Protein AF-A0A1C5AXV9-F1 (afdb_monomer)

Secondary structure (DSSP, 8-state):
-------------HHHHHHHHHHHHHHHS-GGGEEEEESSTT-S-EEEEE-HHHHHHHHHHHHHHHHHHHHHHHHHHHHHT--HHHHHHHTT---BTTB-HHHHHHHHHH-SPPTT-S---EEEE--TTT---PEEEE--TTSSSHHHHEE-PPTT-HHHHHHHHHHHHHHHHHHHHHHHHHHHGGG--SHHHHHHHHHHHHHHHHT---TT--HHHHHHHHHHHT-HHHHHHTT-S-HHHHHHHHHTT-SS--S-HHHHHHHHHHHHHS---

Foldseek 3Di:
DDDPPPPPPDDDDVVVVVVVLQVQLLVQADPVQWDWAAPDPPDPDTDTDGNPVSSVVSSVVSVVVVLLVLLVVLLVCVLQQDALVNQLVVVVPDDDPVDDSSQVSQDSSQDDDDPVDPFGWDWHANDHPQGQRWIKTARTPPDLAQVVRIDTGDPPRRSSVVSRVVSVVVVVLVVLLVVLLVVLQVVLPDPLLNVLLVVLLVCVVPPHDPPPDDLLSQLLSCLLVVPVVSCVVSPHPDNVRSLVVNQVPDPDHDPDSVVSSQSSSSNRGSDGD

Radius of gyration: 27.92 Å; Cα contacts (8 Å, |Δi|>4): 320; chains: 1; bounding box: 65×65×78 Å

Mean predicted aligned error: 7.72 Å

pLDDT: mean 91.4, std 10.62, range [39.25, 98.25]

Solvent-accessible surface area (backbone atoms only — not comparable to full-atom values): 15383 Å² total; per-residue (Å²): 138,83,83,82,77,76,76,75,72,88,69,83,60,64,69,60,50,51,56,50,50,55,52,51,27,57,69,63,39,58,76,90,47,48,40,70,50,49,81,43,97,87,46,91,56,56,43,84,37,58,37,72,68,51,36,51,53,22,40,55,52,52,49,53,51,52,50,54,51,51,37,50,48,50,36,48,42,43,17,52,59,50,51,48,56,60,48,10,61,77,65,65,52,68,85,48,97,88,49,58,42,31,48,51,37,39,46,64,60,41,44,77,64,50,98,87,43,92,67,55,55,39,73,33,47,27,31,64,98,41,34,60,68,30,63,30,45,34,57,41,80,80,54,95,49,65,72,80,23,45,44,55,72,48,91,86,29,50,39,61,50,51,50,44,52,53,51,49,53,53,50,53,50,51,53,49,21,49,50,38,18,64,66,25,43,76,71,45,76,51,70,68,47,48,54,37,27,53,50,40,44,49,27,74,75,66,72,68,73,64,81,92,57,53,71,56,56,49,43,50,35,25,58,54,70,66,35,61,68,59,34,46,76,75,72,36,98,42,72,70,57,46,50,52,57,40,47,74,69,43,95,76,55,66,94,49,64,66,61,50,48,44,38,36,24,13,33,40,69,23,46,84,129

Structure (mmCIF, N/CA/C/O backbone):
data_AF-A0A1C5AXV9-F1
#
_entry.id   AF-A0A1C5AXV9-F1
#
loop_
_atom_site.group_PDB
_atom_site.id
_atom_site.type_symbol
_atom_site.label_atom_id
_atom_site.label_alt_id
_atom_site.label_comp_id
_atom_site.label_asym_id
_atom_site.label_entity_id
_atom_site.label_seq_id
_atom_site.pdbx_PDB_ins_code
_atom_site.Cartn_x
_atom_site.Cartn_y
_atom_site.Cartn_z
_atom_site.occupancy
_atom_site.B_iso_or_equiv
_atom_site.auth_seq_id
_atom_site.auth_comp_id
_atom_site.auth_asym_id
_atom_site.auth_atom_id
_atom_site.pdbx_PDB_model_num
ATOM 1 N N . MET A 1 1 ? -34.757 -1.166 -10.048 1.00 39.25 1 MET A N 1
ATOM 2 C CA . MET A 1 1 ? -33.913 -1.956 -10.967 1.00 39.25 1 MET A CA 1
ATOM 3 C C . MET A 1 1 ? -32.531 -1.328 -10.946 1.00 39.25 1 MET A C 1
ATOM 5 O O . MET A 1 1 ? -32.336 -0.317 -11.602 1.00 39.25 1 MET A O 1
ATOM 9 N N . SER A 1 2 ? -31.631 -1.850 -10.113 1.00 40.44 2 SER A N 1
ATOM 10 C CA . SER A 1 2 ? -30.251 -1.362 -10.013 1.00 40.44 2 SER A CA 1
ATOM 11 C C . SER A 1 2 ? -29.362 -2.279 -10.839 1.00 40.44 2 SER A C 1
ATOM 13 O O . SER A 1 2 ? -29.259 -3.469 -10.551 1.00 40.44 2 SER A O 1
ATOM 15 N N . THR A 1 3 ? -28.772 -1.745 -11.901 1.00 44.34 3 THR A N 1
ATOM 16 C CA . THR A 1 3 ? -27.768 -2.435 -12.708 1.00 44.34 3 THR A CA 1
ATOM 17 C C . THR A 1 3 ? -26.416 -2.300 -12.016 1.00 44.34 3 THR A C 1
ATOM 19 O O . THR A 1 3 ? -25.770 -1.259 -12.115 1.00 44.34 3 THR A O 1
ATOM 22 N N . ASN A 1 4 ? -25.996 -3.350 -11.309 1.00 39.59 4 ASN A N 1
ATOM 23 C CA . ASN A 1 4 ? -24.616 -3.501 -10.854 1.00 39.59 4 ASN A CA 1
ATOM 24 C C . ASN A 1 4 ? -23.743 -3.842 -12.068 1.00 39.59 4 ASN A C 1
ATOM 26 O O . ASN A 1 4 ? -23.518 -5.011 -12.375 1.00 39.59 4 ASN A O 1
ATOM 30 N N . SER A 1 5 ? -23.269 -2.818 -12.775 1.00 44.91 5 SER A N 1
ATOM 31 C CA . SER A 1 5 ? -22.145 -2.971 -13.696 1.00 44.91 5 SER A CA 1
ATOM 32 C C . SER A 1 5 ? -20.885 -3.142 -12.856 1.00 44.91 5 SER A C 1
ATOM 34 O O . SER A 1 5 ? -20.269 -2.168 -12.437 1.00 44.91 5 SER A O 1
ATOM 36 N N . SER A 1 6 ? -20.538 -4.394 -12.562 1.00 43.41 6 SER A N 1
ATOM 37 C CA . SER A 1 6 ? -19.197 -4.751 -12.112 1.00 43.41 6 SER A CA 1
ATOM 38 C C . SER A 1 6 ? -18.258 -4.506 -13.291 1.00 43.41 6 SER A C 1
ATOM 40 O O . SER A 1 6 ? -18.158 -5.319 -14.208 1.00 43.41 6 SER A O 1
ATOM 42 N N . THR A 1 7 ? -17.649 -3.323 -13.324 1.00 47.12 7 THR A N 1
ATOM 43 C CA . THR A 1 7 ? -16.522 -3.014 -14.200 1.00 47.12 7 THR A CA 1
ATOM 44 C C . THR A 1 7 ? -15.384 -3.922 -13.760 1.00 47.12 7 THR A C 1
ATOM 46 O O . THR A 1 7 ? -14.717 -3.654 -12.767 1.00 47.12 7 THR A O 1
ATOM 49 N N . THR A 1 8 ? -15.220 -5.057 -14.436 1.00 50.91 8 THR A N 1
ATOM 50 C CA . THR A 1 8 ? -14.029 -5.888 -14.280 1.00 50.91 8 THR A CA 1
ATOM 51 C C . THR A 1 8 ? -12.858 -5.026 -14.724 1.00 50.91 8 THR A C 1
ATOM 53 O O . THR A 1 8 ? -12.777 -4.661 -15.899 1.00 50.91 8 THR A O 1
ATOM 56 N N . GLU A 1 9 ? -12.017 -4.608 -13.781 1.00 57.69 9 GLU A N 1
ATOM 57 C CA . GLU A 1 9 ? -10.809 -3.867 -14.115 1.00 57.69 9 GLU A CA 1
ATOM 58 C C . GLU A 1 9 ? -9.995 -4.684 -15.128 1.00 57.69 9 GLU A C 1
ATOM 60 O O . GLU A 1 9 ? -9.900 -5.909 -14.995 1.00 57.69 9 GLU A O 1
ATOM 65 N N . PRO A 1 10 ? -9.467 -4.050 -16.187 1.00 60.78 10 PRO A N 1
ATOM 66 C CA . PRO A 1 10 ? -8.708 -4.750 -17.207 1.00 60.78 10 PRO A CA 1
ATOM 67 C C . PRO A 1 10 ? -7.429 -5.319 -16.587 1.00 60.78 10 PRO A C 1
ATOM 69 O O . PRO A 1 10 ? -6.438 -4.620 -16.398 1.00 60.78 10 PRO A O 1
ATOM 72 N N . THR A 1 11 ? -7.456 -6.610 -16.271 1.00 81.69 11 THR A N 1
ATOM 73 C CA . THR A 1 11 ? -6.289 -7.360 -15.809 1.00 81.69 11 THR A CA 1
ATOM 74 C C . THR A 1 11 ? -5.287 -7.516 -16.947 1.00 81.69 11 THR A C 1
ATOM 76 O O . THR A 1 11 ? -5.675 -7.759 -18.093 1.00 81.69 11 THR A O 1
ATOM 79 N N . VAL A 1 12 ? -3.993 -7.424 -16.637 1.00 85.56 12 VAL A N 1
ATOM 80 C CA . VAL A 1 12 ? -2.913 -7.655 -17.605 1.00 85.56 12 VAL A CA 1
ATOM 81 C C . VAL A 1 12 ? -3.041 -9.058 -18.211 1.00 85.56 12 VAL A C 1
ATOM 83 O O . VAL A 1 12 ? -3.101 -10.057 -17.494 1.00 85.56 12 VAL A O 1
ATOM 86 N N . ASP A 1 13 ? -3.055 -9.150 -19.543 1.00 92.31 13 ASP A N 1
ATOM 87 C CA . ASP A 1 13 ? -3.082 -10.436 -20.246 1.00 92.31 13 ASP A CA 1
ATOM 88 C C . ASP A 1 13 ? -1.715 -11.133 -20.144 1.00 92.31 13 ASP A C 1
ATOM 90 O O . ASP A 1 13 ? -0.790 -10.899 -20.931 1.00 92.31 13 ASP A O 1
ATOM 94 N N . MET A 1 14 ? -1.591 -12.032 -19.168 1.00 91.50 14 MET A N 1
ATOM 95 C CA . MET A 1 14 ? -0.361 -12.783 -18.921 1.00 91.50 14 MET A CA 1
ATOM 96 C C . MET A 1 14 ? 0.031 -13.723 -20.071 1.00 91.50 14 MET A C 1
ATOM 98 O O . MET A 1 14 ? 1.214 -14.050 -20.210 1.00 91.50 14 MET A O 1
ATOM 102 N N . ILE A 1 15 ? -0.908 -14.135 -20.937 1.00 93.50 15 ILE A N 1
ATOM 103 C CA . ILE A 1 15 ? -0.584 -14.915 -22.141 1.00 93.50 15 ILE A CA 1
ATOM 104 C C . ILE A 1 15 ? 0.152 -14.018 -23.136 1.00 93.50 15 ILE A C 1
ATOM 106 O O . ILE A 1 15 ? 1.213 -14.404 -23.641 1.00 93.50 15 ILE A O 1
ATOM 110 N N . ALA A 1 16 ? -0.361 -12.809 -23.371 1.00 94.06 16 ALA A N 1
ATOM 111 C CA . ALA A 1 16 ? 0.292 -11.824 -24.227 1.00 94.06 16 ALA A CA 1
ATOM 112 C C . ALA A 1 16 ? 1.676 -11.422 -23.684 1.00 94.06 16 ALA A C 1
ATOM 114 O O . ALA A 1 16 ? 2.646 -11.376 -24.448 1.00 94.06 16 ALA A O 1
ATOM 115 N N . VAL A 1 17 ? 1.807 -11.216 -22.366 1.00 93.69 17 VAL A N 1
ATOM 116 C CA . VAL A 1 17 ? 3.100 -10.915 -21.720 1.00 93.69 17 VAL A CA 1
ATOM 117 C C . VAL A 1 17 ? 4.093 -12.057 -21.926 1.00 93.69 17 VAL A C 1
ATOM 119 O O . VAL A 1 17 ? 5.218 -11.821 -22.367 1.00 93.69 17 VAL A O 1
ATOM 122 N N . ARG A 1 18 ? 3.684 -13.310 -21.692 1.00 94.81 18 ARG A N 1
ATOM 123 C CA . ARG A 1 18 ? 4.552 -14.478 -21.902 1.00 94.81 18 ARG A CA 1
ATOM 124 C C . ARG A 1 18 ? 5.055 -14.566 -23.344 1.00 94.81 18 ARG A C 1
ATOM 126 O O . ARG A 1 18 ? 6.237 -14.828 -23.566 1.00 94.81 18 ARG A O 1
ATOM 133 N N . GLN A 1 19 ? 4.178 -14.335 -24.321 1.00 95.31 19 GLN A N 1
ATOM 134 C CA . GLN A 1 19 ? 4.547 -14.329 -25.740 1.00 95.31 19 GLN A CA 1
ATOM 135 C C . GLN A 1 19 ? 5.502 -13.179 -26.087 1.00 95.31 19 GLN A C 1
ATOM 137 O O . GLN A 1 19 ? 6.397 -13.343 -26.918 1.00 95.31 19 GLN A O 1
ATOM 142 N N . LEU A 1 20 ? 5.333 -12.008 -25.470 1.00 96.62 20 LEU A N 1
ATOM 143 C CA . LEU A 1 20 ? 6.244 -10.881 -25.650 1.00 96.62 20 LEU A CA 1
ATOM 144 C C . LEU A 1 20 ? 7.634 -11.185 -25.078 1.00 96.62 20 LEU A C 1
ATOM 146 O O . LEU A 1 20 ? 8.627 -10.942 -25.763 1.00 96.62 20 LEU A O 1
ATOM 150 N N . VAL A 1 21 ? 7.705 -11.763 -23.877 1.00 96.50 21 VAL A N 1
ATOM 151 C CA . VAL A 1 21 ? 8.971 -12.142 -23.233 1.00 96.50 21 VAL A CA 1
ATOM 152 C C . VAL A 1 21 ? 9.715 -13.191 -24.058 1.00 96.50 21 VAL A C 1
ATOM 154 O O . VAL A 1 21 ? 10.895 -13.000 -24.336 1.00 96.50 21 VAL A O 1
ATOM 157 N N . ASP A 1 22 ? 9.045 -14.252 -24.523 1.00 95.69 22 ASP A N 1
ATOM 158 C CA . ASP A 1 22 ? 9.677 -15.275 -25.376 1.00 95.69 22 ASP A CA 1
ATOM 159 C C . ASP A 1 22 ? 10.284 -14.662 -26.651 1.00 95.69 22 ASP A C 1
ATOM 161 O O . ASP A 1 22 ? 11.431 -14.948 -27.007 1.00 95.69 22 ASP A O 1
ATOM 165 N N . ARG A 1 23 ? 9.552 -13.748 -27.303 1.00 96.19 23 ARG A N 1
ATOM 166 C CA . ARG A 1 23 ? 10.057 -13.019 -28.475 1.00 96.19 23 ARG A CA 1
ATOM 167 C C . ARG A 1 23 ? 11.243 -12.122 -28.135 1.00 96.19 23 ARG A C 1
ATOM 169 O O . ARG A 1 23 ? 12.212 -12.117 -28.889 1.00 96.19 23 ARG A O 1
ATOM 176 N N . ALA A 1 24 ? 11.187 -11.388 -27.024 1.00 96.94 24 ALA A N 1
ATOM 177 C CA . ALA A 1 24 ? 12.272 -10.512 -26.590 1.00 96.94 24 ALA A CA 1
ATOM 178 C C . ALA A 1 24 ? 13.552 -11.304 -26.282 1.00 96.94 24 ALA A C 1
ATOM 180 O O . ALA A 1 24 ? 14.631 -10.919 -26.726 1.00 96.94 24 ALA A O 1
ATOM 181 N N . VAL A 1 25 ? 13.428 -12.447 -25.598 1.00 97.06 25 VAL A N 1
ATOM 182 C CA . VAL A 1 25 ? 14.558 -13.338 -25.304 1.00 97.06 25 VAL A CA 1
ATOM 183 C C . VAL A 1 25 ? 15.175 -13.864 -26.594 1.00 97.06 25 VAL A C 1
ATOM 185 O O . VAL A 1 25 ? 16.379 -13.729 -26.785 1.00 97.06 25 VAL A O 1
ATOM 188 N N . LYS A 1 26 ? 14.369 -14.402 -27.515 1.00 96.00 26 LYS A N 1
ATOM 189 C CA . LYS A 1 26 ? 14.870 -14.904 -28.805 1.00 96.00 26 LYS A CA 1
ATOM 190 C C . LYS A 1 26 ? 15.530 -13.808 -29.642 1.00 96.00 26 LYS A C 1
ATOM 192 O O . LYS A 1 26 ? 16.553 -14.066 -30.264 1.00 96.00 26 LYS A O 1
ATOM 197 N N . ALA A 1 27 ? 14.975 -12.595 -29.641 1.00 96.25 27 ALA A N 1
ATOM 198 C CA . ALA A 1 27 ? 15.527 -11.459 -30.377 1.00 96.25 27 ALA A CA 1
ATOM 199 C C . ALA A 1 27 ? 16.862 -10.952 -29.802 1.00 96.25 27 ALA A C 1
ATOM 201 O O . ALA A 1 27 ? 17.681 -10.422 -30.547 1.00 96.25 27 ALA A O 1
ATOM 202 N N . ALA A 1 28 ? 17.091 -11.116 -28.496 1.00 96.31 28 ALA A N 1
ATOM 203 C CA . ALA A 1 28 ? 18.327 -10.704 -27.832 1.00 96.31 28 ALA A CA 1
ATOM 204 C C . ALA A 1 28 ? 19.490 -11.702 -28.011 1.00 96.31 28 ALA A C 1
ATOM 206 O O . ALA A 1 28 ? 20.627 -11.379 -27.666 1.00 96.31 28 ALA A O 1
ATOM 207 N N . VAL A 1 29 ? 19.235 -12.905 -28.538 1.00 96.69 29 VAL A N 1
ATOM 208 C CA . VAL A 1 29 ? 20.257 -13.945 -28.723 1.00 96.69 29 VAL A CA 1
ATOM 209 C C . VAL A 1 29 ? 20.923 -13.800 -30.099 1.00 96.69 29 VAL A C 1
ATOM 211 O O . VAL A 1 29 ? 20.231 -13.790 -31.119 1.00 96.69 29 VAL A O 1
ATOM 214 N N . PRO A 1 30 ? 22.266 -13.729 -30.180 1.00 95.50 30 PRO A N 1
ATOM 215 C CA . PRO A 1 30 ? 22.976 -13.697 -31.455 1.00 95.50 30 PRO A CA 1
ATOM 216 C C . PRO A 1 30 ? 22.682 -14.926 -32.325 1.00 95.50 30 PRO A C 1
ATOM 218 O O . PRO A 1 30 ? 22.656 -16.051 -31.832 1.00 95.50 30 PRO A O 1
ATOM 221 N N . ALA A 1 31 ? 22.572 -14.739 -33.645 1.00 94.94 31 ALA A N 1
ATOM 222 C CA . ALA A 1 31 ? 22.202 -15.812 -34.578 1.00 94.94 31 ALA A CA 1
ATOM 223 C C . ALA A 1 31 ? 23.100 -17.066 -34.495 1.00 94.94 31 ALA A C 1
ATOM 225 O O . ALA A 1 31 ? 22.608 -18.181 -34.632 1.00 94.94 31 ALA A O 1
ATOM 226 N N . HIS A 1 32 ? 24.401 -16.908 -34.216 1.00 96.00 32 HIS A N 1
ATOM 227 C CA . HIS A 1 32 ? 25.343 -18.031 -34.077 1.00 96.00 32 HIS A CA 1
ATOM 228 C C . HIS A 1 32 ? 25.161 -18.849 -32.782 1.00 96.00 32 HIS A C 1
ATOM 230 O O . HIS A 1 32 ? 25.756 -19.913 -32.640 1.00 96.00 32 HIS A O 1
ATOM 236 N N . GLN A 1 33 ? 24.351 -18.357 -31.840 1.00 96.75 33 GLN A N 1
ATOM 237 C CA . GLN A 1 33 ? 23.971 -19.035 -30.596 1.00 96.75 33 GLN A CA 1
ATOM 238 C C . GLN A 1 33 ? 22.525 -19.547 -30.645 1.00 96.75 33 GLN A C 1
ATOM 240 O O . GLN A 1 33 ? 21.976 -19.971 -29.627 1.00 96.75 33 GLN A O 1
ATOM 245 N N . MET A 1 34 ? 21.904 -19.521 -31.824 1.00 96.88 34 MET A N 1
ATOM 246 C CA . MET A 1 34 ? 20.618 -20.155 -32.075 1.00 96.88 34 MET A CA 1
ATOM 247 C C . MET A 1 34 ? 20.844 -21.580 -32.582 1.00 96.88 34 MET A C 1
ATOM 249 O O . MET A 1 34 ? 21.743 -21.859 -33.372 1.00 96.88 34 MET A O 1
ATOM 253 N N . THR A 1 35 ? 20.005 -22.495 -32.126 1.00 94.81 35 THR A N 1
ATOM 254 C CA . THR A 1 35 ? 19.921 -23.882 -32.591 1.00 94.81 35 THR A CA 1
ATOM 255 C C . THR A 1 35 ? 18.541 -24.130 -33.178 1.00 94.81 35 THR A C 1
ATOM 257 O O . THR A 1 35 ? 17.642 -23.306 -33.037 1.00 94.81 35 THR A O 1
ATOM 260 N N . THR A 1 36 ? 18.356 -25.253 -33.865 1.00 93.06 36 THR A N 1
ATOM 261 C CA . THR A 1 36 ? 17.029 -25.664 -34.334 1.00 93.06 36 THR A CA 1
ATOM 262 C C . THR A 1 36 ? 16.547 -26.823 -33.479 1.00 93.06 36 THR A C 1
ATOM 264 O O . THR A 1 36 ? 17.070 -27.933 -33.596 1.00 93.06 36 THR A O 1
ATOM 267 N N . ARG A 1 37 ? 15.537 -26.591 -32.633 1.00 90.12 37 ARG A N 1
ATOM 268 C CA . ARG A 1 37 ? 14.838 -27.689 -31.964 1.00 90.12 37 ARG A CA 1
ATOM 269 C C . ARG A 1 37 ? 13.822 -28.270 -32.932 1.00 90.12 37 ARG A C 1
ATOM 271 O O . ARG A 1 37 ? 12.829 -27.629 -33.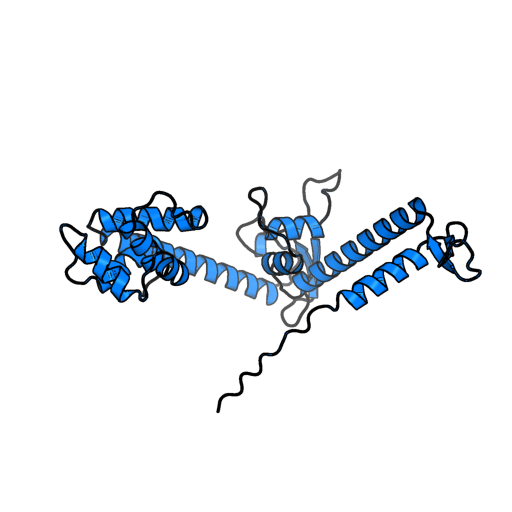276 1.00 90.12 37 ARG A O 1
ATOM 278 N N . LYS A 1 38 ? 14.066 -29.499 -33.376 1.00 91.69 38 LYS A N 1
ATOM 279 C CA . LYS A 1 38 ? 13.114 -30.225 -34.216 1.00 91.69 38 LYS A CA 1
ATOM 280 C C . LYS A 1 38 ? 11.829 -30.537 -33.447 1.00 91.69 38 LYS A C 1
ATOM 282 O O . LYS A 1 38 ? 11.859 -30.775 -32.241 1.00 91.69 38 LYS A O 1
ATOM 287 N N . ILE A 1 39 ? 10.704 -30.575 -34.161 1.00 88.81 39 ILE A N 1
ATOM 288 C CA . ILE A 1 39 ? 9.396 -30.937 -33.582 1.00 88.81 39 ILE A CA 1
ATOM 289 C C . ILE A 1 39 ? 9.405 -32.397 -33.102 1.00 88.81 39 ILE A C 1
ATOM 291 O O . ILE A 1 39 ? 8.846 -32.716 -32.055 1.00 88.81 39 ILE A O 1
ATOM 295 N N . ARG A 1 40 ? 10.071 -33.266 -33.868 1.00 88.81 40 ARG A N 1
ATOM 296 C CA . ARG A 1 40 ? 10.386 -34.670 -33.564 1.00 88.81 40 ARG A CA 1
ATOM 297 C C . ARG A 1 40 ? 11.784 -34.987 -34.112 1.00 88.81 40 ARG A C 1
ATOM 299 O O . ARG A 1 40 ? 12.195 -34.292 -35.043 1.00 88.81 40 ARG A O 1
ATOM 306 N N . PRO A 1 41 ? 12.521 -35.981 -33.590 1.00 87.44 41 PRO A N 1
ATOM 307 C CA . PRO A 1 41 ? 13.893 -36.276 -34.028 1.00 87.44 41 PRO A CA 1
ATOM 308 C C . PRO A 1 41 ? 14.060 -36.396 -35.557 1.00 87.44 41 PRO A C 1
ATOM 310 O O . PRO A 1 41 ? 15.007 -35.862 -36.138 1.00 87.44 41 PRO A O 1
ATOM 313 N N . GLU A 1 42 ? 13.089 -37.030 -36.207 1.00 91.25 42 GLU A N 1
ATOM 314 C CA . GLU A 1 42 ? 13.019 -37.302 -37.643 1.00 91.25 42 GLU A CA 1
ATOM 315 C C . GLU A 1 42 ? 12.439 -36.156 -38.489 1.00 91.25 42 GLU A C 1
ATOM 317 O O . GLU A 1 42 ? 12.470 -36.221 -39.710 1.00 91.25 42 GLU A O 1
ATOM 322 N N . SER A 1 43 ? 11.917 -35.097 -37.867 1.00 89.50 43 SER A N 1
ATOM 323 C CA . SER A 1 43 ? 11.282 -33.983 -38.576 1.00 89.50 43 SER A CA 1
ATOM 324 C C . SER A 1 43 ? 12.308 -33.115 -39.313 1.00 89.50 43 SER A C 1
ATOM 326 O O . SER A 1 43 ? 13.349 -32.764 -38.748 1.00 89.50 43 SER A O 1
ATOM 328 N N . ASP A 1 44 ? 11.979 -32.693 -40.534 1.00 88.62 44 ASP A N 1
ATOM 329 C CA . ASP A 1 44 ? 12.698 -31.625 -41.249 1.00 88.62 44 ASP A CA 1
ATOM 330 C C . ASP A 1 44 ? 12.288 -30.229 -40.756 1.00 88.62 44 ASP A C 1
ATOM 332 O O . ASP A 1 44 ? 13.031 -29.259 -40.894 1.00 88.62 44 ASP A O 1
ATOM 336 N N . TYR A 1 45 ? 11.123 -30.128 -40.110 1.00 87.06 45 TYR A N 1
ATOM 337 C CA . TYR A 1 45 ? 10.659 -28.911 -39.454 1.00 87.06 45 TYR A CA 1
ATOM 338 C C . TYR A 1 45 ? 11.228 -28.792 -38.038 1.00 87.06 45 TYR A C 1
ATOM 340 O O . TYR A 1 45 ? 11.189 -29.740 -37.241 1.00 87.06 45 TYR A O 1
ATOM 348 N N . GLY A 1 46 ? 11.686 -27.593 -37.697 1.00 88.25 46 GLY A N 1
ATOM 349 C CA . GLY A 1 46 ? 12.104 -27.234 -36.351 1.00 88.25 46 GLY A CA 1
ATOM 350 C C . GLY A 1 46 ? 11.927 -25.747 -36.086 1.00 88.25 46 GLY A C 1
ATOM 351 O O . GLY A 1 46 ? 11.674 -24.961 -36.998 1.00 88.25 46 GLY A O 1
ATOM 352 N N . PHE A 1 47 ? 12.042 -25.379 -34.818 1.00 90.75 47 PHE A N 1
ATOM 353 C CA . PHE A 1 47 ? 11.938 -24.001 -34.367 1.00 90.75 47 PHE A CA 1
ATOM 354 C C . PHE A 1 47 ? 13.320 -23.474 -33.987 1.00 90.75 47 PHE A C 1
ATOM 356 O O . PHE A 1 47 ? 14.088 -24.203 -33.349 1.00 90.75 47 PHE A O 1
ATOM 363 N N . PRO A 1 48 ? 13.647 -22.222 -34.346 1.00 92.94 48 PRO A N 1
ATOM 364 C CA . PRO A 1 48 ? 14.849 -21.584 -33.846 1.00 92.94 48 PRO A CA 1
ATOM 365 C C . PRO A 1 48 ? 14.720 -21.399 -32.330 1.00 92.94 48 PRO A C 1
ATOM 367 O O . PRO A 1 48 ? 13.783 -20.762 -31.842 1.00 92.94 48 PRO A O 1
ATOM 370 N N . GLU A 1 49 ? 15.666 -21.957 -31.586 1.00 94.81 49 GLU A N 1
ATOM 371 C CA . GLU A 1 49 ? 15.730 -21.875 -30.132 1.00 94.81 49 GLU A CA 1
ATOM 372 C C . GLU A 1 49 ? 17.133 -21.484 -29.666 1.00 94.81 49 GLU A C 1
ATOM 374 O O . GLU A 1 49 ? 18.121 -22.015 -30.183 1.00 94.81 49 GLU A O 1
ATOM 379 N N . PRO A 1 50 ? 17.249 -20.576 -28.684 1.00 95.94 50 PRO A N 1
ATOM 380 C CA . PRO A 1 50 ? 18.537 -20.229 -28.104 1.00 95.94 50 PRO A CA 1
ATOM 381 C C . PRO A 1 50 ? 19.248 -21.453 -27.528 1.00 95.94 50 PRO A C 1
ATOM 383 O O . PRO A 1 50 ? 18.618 -22.306 -26.901 1.00 95.94 50 PRO A O 1
ATOM 386 N N . GLN A 1 51 ? 20.574 -21.507 -27.652 1.00 96.12 51 GLN A N 1
ATOM 387 C CA . GLN A 1 51 ? 21.368 -22.397 -26.805 1.00 96.12 51 GLN A CA 1
ATOM 388 C C . GLN A 1 51 ? 21.081 -22.090 -25.324 1.00 96.12 51 GLN A C 1
ATOM 390 O O . GLN A 1 51 ? 20.937 -20.914 -24.983 1.00 96.12 51 GLN A O 1
ATOM 395 N N . PRO A 1 52 ? 21.048 -23.089 -24.419 1.00 95.56 52 PRO A N 1
ATOM 396 C CA . PRO A 1 52 ? 20.582 -22.889 -23.044 1.00 95.56 52 PRO A CA 1
ATOM 397 C C . PRO A 1 52 ? 21.253 -21.729 -22.290 1.00 95.56 52 PRO A C 1
ATOM 399 O O . PRO A 1 52 ? 20.565 -20.916 -21.677 1.00 95.56 52 PRO A O 1
ATOM 402 N N . LEU A 1 53 ? 22.584 -21.603 -22.371 1.00 96.75 53 LEU A N 1
ATOM 403 C CA . LEU A 1 53 ? 23.316 -20.519 -21.701 1.00 96.75 53 LEU A CA 1
ATOM 404 C C . LEU A 1 53 ? 23.024 -19.144 -22.315 1.00 96.75 53 LEU A C 1
ATOM 406 O O . LEU A 1 53 ? 22.809 -18.185 -21.576 1.00 96.75 53 LEU A O 1
ATOM 410 N N . ALA A 1 54 ? 22.970 -19.055 -23.645 1.00 96.50 54 ALA A N 1
ATOM 411 C CA . ALA A 1 54 ? 22.646 -17.815 -24.346 1.00 96.50 54 ALA A CA 1
ATOM 412 C C . ALA A 1 54 ? 21.202 -17.373 -24.057 1.00 96.50 54 ALA A C 1
ATOM 414 O O . ALA A 1 54 ? 20.950 -16.203 -23.776 1.00 96.50 54 ALA A O 1
ATOM 415 N N . GLY A 1 55 ? 20.264 -18.325 -24.040 1.00 96.50 55 GLY A N 1
ATOM 416 C CA . GLY A 1 55 ? 18.873 -18.092 -23.660 1.00 96.50 55 GLY A CA 1
ATOM 417 C C . GLY A 1 55 ? 18.734 -17.585 -22.225 1.00 96.50 55 GLY A C 1
ATOM 418 O O . GLY A 1 55 ? 18.017 -16.616 -21.995 1.00 96.50 55 GLY A O 1
ATOM 419 N N . LEU A 1 56 ? 19.462 -18.172 -21.266 1.00 96.94 56 LEU A N 1
ATOM 420 C CA . LEU A 1 56 ? 19.466 -17.702 -19.876 1.00 96.94 56 LEU A CA 1
ATOM 421 C C . LEU A 1 56 ? 20.051 -16.287 -19.746 1.00 96.94 56 LEU A C 1
ATOM 423 O O . LEU A 1 56 ? 19.474 -15.447 -19.058 1.00 96.94 56 LEU A O 1
ATOM 427 N N . GLN A 1 57 ? 21.170 -15.999 -20.416 1.00 97.69 57 GLN A N 1
ATOM 428 C CA . GLN A 1 57 ? 21.773 -14.661 -20.416 1.00 97.69 57 GLN A CA 1
ATOM 429 C C . GLN A 1 57 ? 20.819 -13.609 -20.997 1.00 97.69 57 GLN A C 1
ATOM 431 O O . GLN A 1 57 ? 20.635 -12.549 -20.396 1.00 97.69 57 GLN A O 1
ATOM 436 N N . ALA A 1 58 ? 20.172 -13.922 -22.121 1.00 97.25 58 ALA A N 1
ATOM 437 C CA . ALA A 1 58 ? 19.169 -13.063 -22.738 1.00 97.25 58 ALA A CA 1
ATOM 438 C C . ALA A 1 58 ? 17.945 -12.863 -21.832 1.00 97.25 58 ALA A C 1
ATOM 440 O O . ALA A 1 58 ? 17.492 -11.733 -21.664 1.00 97.25 58 ALA A O 1
ATOM 441 N N . ALA A 1 59 ? 17.450 -13.922 -21.185 1.00 97.38 59 ALA A N 1
ATOM 442 C CA . ALA A 1 59 ? 16.356 -13.829 -20.220 1.00 97.38 59 ALA A CA 1
ATOM 443 C C . ALA A 1 59 ? 16.700 -12.903 -19.047 1.00 97.38 59 ALA A C 1
ATOM 445 O O . ALA A 1 59 ? 15.923 -12.006 -18.736 1.00 97.38 59 ALA A O 1
ATOM 446 N N . LEU A 1 60 ? 17.889 -13.038 -18.450 1.00 97.56 60 LEU A N 1
ATOM 447 C CA . LEU A 1 60 ? 18.340 -12.141 -17.380 1.00 97.56 60 LEU A CA 1
ATOM 448 C C . LEU A 1 60 ? 18.447 -10.682 -17.847 1.00 97.56 60 LEU A C 1
ATOM 450 O O . LEU A 1 60 ? 18.122 -9.772 -17.085 1.00 97.56 60 LEU A O 1
ATOM 454 N N . ALA A 1 61 ? 18.883 -10.443 -19.087 1.00 97.00 61 ALA A N 1
ATOM 455 C CA . ALA A 1 61 ? 18.930 -9.101 -19.661 1.00 97.00 61 ALA A CA 1
ATOM 456 C C . ALA A 1 61 ? 17.523 -8.503 -19.842 1.00 97.00 61 ALA A C 1
ATOM 458 O O . ALA A 1 61 ? 17.293 -7.361 -19.440 1.00 97.00 61 ALA A O 1
ATOM 459 N N . VAL A 1 62 ? 16.577 -9.284 -20.378 1.00 97.06 62 VAL A N 1
ATOM 460 C CA . VAL A 1 62 ? 15.165 -8.886 -20.515 1.00 97.06 62 VAL A CA 1
ATOM 461 C C . VAL A 1 62 ? 14.554 -8.584 -19.147 1.00 97.06 62 VAL A C 1
ATOM 463 O O . VAL A 1 62 ? 13.927 -7.539 -18.990 1.00 97.06 62 VAL A O 1
ATOM 466 N N . THR A 1 63 ? 14.797 -9.426 -18.139 1.00 96.12 63 THR A N 1
ATOM 467 C CA . THR A 1 63 ? 14.324 -9.198 -16.767 1.00 96.12 63 THR A CA 1
ATOM 468 C C . THR A 1 63 ? 14.839 -7.877 -16.201 1.00 96.12 63 THR A C 1
ATOM 470 O O . THR A 1 63 ? 14.044 -7.084 -15.706 1.00 96.12 63 THR A O 1
ATOM 473 N N . ARG A 1 64 ? 16.143 -7.587 -16.313 1.00 94.94 64 ARG A N 1
ATOM 474 C CA . ARG A 1 64 ? 16.711 -6.316 -15.823 1.00 94.94 64 ARG A CA 1
ATOM 475 C C . ARG A 1 64 ? 16.119 -5.103 -16.537 1.00 94.94 64 ARG A C 1
ATOM 477 O O . ARG A 1 64 ? 15.857 -4.089 -15.899 1.00 94.94 64 ARG A O 1
ATOM 484 N N . LEU A 1 65 ? 15.905 -5.193 -17.851 1.00 96.12 65 LEU A N 1
ATOM 485 C CA . LEU A 1 65 ? 15.287 -4.111 -18.615 1.00 96.12 65 LEU A CA 1
ATOM 486 C C . LEU A 1 65 ? 13.833 -3.882 -18.182 1.00 96.12 65 LEU A C 1
ATOM 488 O O . LEU A 1 65 ? 13.440 -2.739 -17.964 1.00 96.12 65 LEU A O 1
ATOM 492 N N . ALA A 1 66 ? 13.060 -4.956 -18.008 1.00 95.00 66 ALA A N 1
ATOM 493 C CA . ALA A 1 66 ? 11.688 -4.881 -17.516 1.00 95.00 66 ALA A CA 1
ATOM 494 C C . ALA A 1 66 ? 11.623 -4.286 -16.098 1.00 95.00 66 ALA A C 1
ATOM 496 O O . ALA A 1 66 ? 10.804 -3.406 -15.846 1.00 95.00 66 ALA A O 1
ATOM 497 N N . GLN A 1 67 ? 12.531 -4.685 -15.203 1.00 93.75 67 GLN A N 1
ATOM 498 C CA . GLN A 1 67 ? 12.654 -4.107 -13.859 1.00 93.75 67 GLN A CA 1
ATOM 499 C C . GLN A 1 67 ? 12.978 -2.609 -13.909 1.00 93.75 67 GLN A C 1
ATOM 501 O O . GLN A 1 67 ? 12.302 -1.811 -13.269 1.00 93.75 67 GLN A O 1
ATOM 506 N N . ASN A 1 68 ? 13.951 -2.199 -14.728 1.00 93.81 68 ASN A N 1
ATOM 507 C CA . ASN A 1 68 ? 14.281 -0.783 -14.906 1.00 93.81 68 ASN A CA 1
ATOM 508 C C . ASN A 1 68 ? 13.087 0.027 -15.432 1.00 93.81 68 ASN A C 1
ATOM 510 O O . ASN A 1 68 ? 12.885 1.168 -15.013 1.00 93.81 68 ASN A O 1
ATOM 514 N N . GLN A 1 69 ? 12.290 -0.559 -16.331 1.00 96.44 69 GLN A N 1
ATOM 515 C CA . GLN A 1 69 ? 11.073 0.061 -16.845 1.00 96.44 69 GLN A CA 1
ATOM 516 C C . GLN A 1 69 ? 10.001 0.192 -15.755 1.00 96.44 69 GLN A C 1
ATOM 518 O O . GLN A 1 69 ? 9.400 1.257 -15.626 1.00 96.44 69 GLN A O 1
ATOM 523 N N . ALA A 1 70 ? 9.796 -0.843 -14.937 1.00 95.94 70 ALA A N 1
ATOM 524 C CA . ALA A 1 70 ? 8.888 -0.789 -13.792 1.00 95.94 70 ALA A CA 1
ATOM 525 C C . ALA A 1 70 ? 9.302 0.311 -12.801 1.00 95.94 70 ALA A C 1
ATOM 527 O O . ALA A 1 70 ? 8.477 1.125 -12.399 1.00 95.94 70 ALA A O 1
ATOM 528 N N . TYR A 1 71 ? 10.595 0.427 -12.488 1.00 95.94 71 TYR A N 1
ATOM 529 C CA . TYR A 1 71 ? 11.104 1.486 -11.611 1.00 95.94 71 TYR A CA 1
ATOM 530 C C . TYR A 1 71 ? 10.980 2.880 -12.233 1.00 95.94 71 TYR A C 1
ATOM 532 O O . TYR A 1 71 ? 10.785 3.864 -11.520 1.00 95.94 71 TYR A O 1
ATOM 540 N N . ALA A 1 72 ? 11.075 3.001 -13.560 1.00 96.88 72 ALA A N 1
ATOM 541 C CA . ALA A 1 72 ? 10.780 4.252 -14.252 1.00 96.88 72 ALA A CA 1
ATOM 542 C C . ALA A 1 72 ? 9.301 4.644 -14.113 1.00 96.88 72 ALA A C 1
ATOM 544 O O . ALA A 1 72 ? 9.017 5.808 -13.835 1.00 96.88 72 ALA A O 1
ATOM 545 N N . PHE A 1 73 ? 8.377 3.685 -14.230 1.00 97.56 73 PHE A N 1
ATOM 546 C CA . PHE A 1 73 ? 6.956 3.929 -13.976 1.00 97.56 73 PHE A CA 1
ATOM 547 C C . PHE A 1 73 ? 6.676 4.272 -12.513 1.00 97.56 73 PHE A C 1
ATOM 549 O O . PHE A 1 73 ? 5.965 5.237 -12.267 1.00 97.56 73 PHE A O 1
ATOM 556 N N . ALA A 1 74 ? 7.301 3.587 -11.553 1.00 98.00 74 ALA A N 1
ATOM 557 C CA . ALA A 1 74 ? 7.182 3.917 -10.132 1.00 98.00 74 ALA A CA 1
ATOM 558 C C . ALA A 1 74 ? 7.622 5.363 -9.836 1.00 98.00 74 ALA A C 1
ATOM 560 O O . ALA A 1 74 ? 6.933 6.091 -9.129 1.00 98.00 74 ALA A O 1
ATOM 561 N N . LYS A 1 75 ? 8.722 5.826 -10.448 1.00 97.88 75 LYS A N 1
ATOM 562 C CA . LYS A 1 75 ? 9.159 7.234 -10.374 1.00 97.88 75 LYS A CA 1
ATOM 563 C C . LYS A 1 75 ? 8.147 8.201 -10.988 1.00 97.88 75 LYS A C 1
ATOM 565 O O . LYS A 1 75 ? 7.953 9.289 -10.454 1.00 97.88 75 LYS A O 1
ATOM 570 N N . GLY A 1 76 ? 7.524 7.816 -12.101 1.00 97.06 76 GLY A N 1
ATOM 571 C CA . GLY A 1 76 ? 6.444 8.580 -12.728 1.00 97.06 76 GLY A CA 1
ATOM 572 C C . GLY A 1 76 ? 5.230 8.712 -11.808 1.00 97.06 76 GLY A C 1
ATOM 573 O O . GLY A 1 76 ? 4.813 9.830 -11.524 1.00 97.06 76 GLY A O 1
ATOM 574 N N . LEU A 1 77 ? 4.744 7.590 -11.269 1.00 97.06 77 LEU A N 1
ATOM 575 C CA . LEU A 1 77 ? 3.636 7.537 -10.309 1.00 97.06 77 LEU A CA 1
ATOM 576 C C . LEU A 1 77 ? 3.928 8.378 -9.064 1.00 97.06 77 LEU A C 1
ATOM 578 O O . LEU A 1 77 ? 3.110 9.207 -8.669 1.00 97.06 77 LEU A O 1
ATOM 582 N N . ARG A 1 78 ? 5.133 8.245 -8.493 1.00 97.25 78 ARG A N 1
ATOM 583 C CA . ARG A 1 78 ? 5.569 9.083 -7.370 1.00 97.25 78 ARG A CA 1
ATOM 584 C C . ARG A 1 78 ? 5.522 10.568 -7.736 1.00 97.25 78 ARG A C 1
ATOM 586 O O . ARG A 1 78 ? 4.997 11.371 -6.971 1.00 97.25 78 ARG A O 1
ATOM 593 N N . GLY A 1 79 ? 6.003 10.929 -8.927 1.00 96.44 79 GLY A N 1
ATOM 594 C CA . GLY A 1 79 ? 5.925 12.291 -9.451 1.00 96.44 79 GLY A CA 1
ATOM 595 C C . GLY A 1 79 ? 4.499 12.817 -9.622 1.00 96.44 79 GLY A C 1
ATOM 596 O O . GLY A 1 79 ? 4.273 14.008 -9.419 1.00 96.44 79 GLY A O 1
ATOM 597 N N . GLU A 1 80 ? 3.540 11.952 -9.946 1.00 95.94 80 GLU A N 1
ATOM 598 C CA . GLU A 1 80 ? 2.112 12.281 -10.059 1.00 95.94 80 GLU A CA 1
ATOM 599 C C . GLU A 1 80 ? 1.382 12.333 -8.706 1.00 95.94 80 GLU A C 1
ATOM 601 O O . GLU A 1 80 ? 0.267 12.857 -8.633 1.00 95.94 80 GLU A O 1
ATOM 606 N N . GLY A 1 81 ? 2.035 11.890 -7.627 1.00 94.62 81 GLY A N 1
ATOM 607 C CA . GLY A 1 81 ? 1.538 11.974 -6.254 1.00 94.62 81 GLY A CA 1
ATOM 608 C C . GLY A 1 81 ? 1.149 10.646 -5.616 1.00 94.62 81 GLY A C 1
ATOM 609 O O . GLY A 1 81 ? 0.618 10.680 -4.510 1.00 94.62 81 GLY A O 1
ATOM 610 N N . SER A 1 82 ? 1.412 9.501 -6.256 1.00 95.44 82 SER A N 1
ATOM 611 C CA . SER A 1 82 ? 1.214 8.201 -5.606 1.00 95.44 82 SER A CA 1
ATOM 612 C C . SER A 1 82 ? 2.144 8.035 -4.406 1.00 95.44 82 SER A C 1
ATOM 614 O O . SER A 1 82 ? 3.302 8.468 -4.449 1.00 95.44 82 SER A O 1
ATOM 616 N N . SER A 1 83 ? 1.653 7.407 -3.341 1.00 94.56 83 SER A N 1
ATOM 617 C CA . SER A 1 83 ? 2.439 7.112 -2.140 1.00 94.56 83 SER A CA 1
ATOM 618 C C . SER A 1 83 ? 3.365 5.907 -2.349 1.00 94.56 83 SER A C 1
ATOM 620 O O . SER A 1 83 ? 3.201 5.118 -3.281 1.00 94.56 83 SER A O 1
ATOM 622 N N . TRP A 1 84 ? 4.350 5.736 -1.464 1.00 95.94 84 TRP A N 1
ATOM 623 C CA . TRP A 1 84 ? 5.189 4.534 -1.477 1.00 95.94 84 TRP A CA 1
ATOM 624 C C . TRP A 1 84 ? 4.422 3.266 -1.079 1.00 95.94 84 TRP A C 1
ATOM 626 O O . TRP A 1 84 ? 4.825 2.186 -1.502 1.00 95.94 84 TRP A O 1
ATOM 636 N N . ASP A 1 85 ? 3.323 3.386 -0.329 1.00 93.62 85 ASP A N 1
ATOM 637 C CA . ASP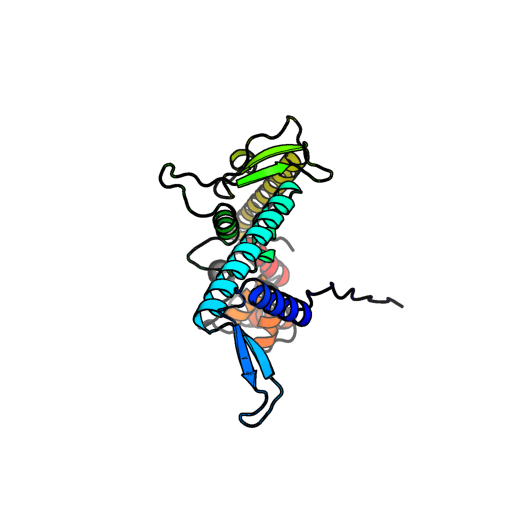 A 1 85 ? 2.428 2.268 -0.015 1.00 93.62 85 ASP A CA 1
ATOM 638 C C . ASP A 1 85 ? 1.681 1.796 -1.278 1.00 93.62 85 ASP A C 1
ATOM 640 O O . ASP A 1 85 ? 1.759 0.624 -1.632 1.00 93.62 85 ASP A O 1
ATOM 644 N N . GLU A 1 86 ? 1.085 2.717 -2.048 1.00 95.25 86 GLU A N 1
ATOM 645 C CA . GLU A 1 86 ? 0.408 2.387 -3.318 1.00 95.25 86 GLU A CA 1
ATOM 646 C C . GLU A 1 86 ? 1.377 1.775 -4.343 1.00 95.25 86 GLU A C 1
ATOM 648 O O . GLU A 1 86 ? 1.038 0.848 -5.081 1.00 95.25 86 GLU A O 1
ATOM 653 N N . ILE A 1 87 ? 2.613 2.283 -4.392 1.00 97.31 87 ILE A N 1
ATOM 654 C CA . ILE A 1 87 ? 3.661 1.723 -5.250 1.00 97.31 87 ILE A CA 1
ATOM 655 C C . ILE A 1 87 ? 4.079 0.328 -4.762 1.00 97.31 87 ILE A C 1
ATOM 657 O O . ILE A 1 87 ? 4.345 -0.537 -5.596 1.00 97.31 87 ILE A O 1
ATOM 661 N N . ALA A 1 88 ? 4.146 0.088 -3.450 1.00 95.88 88 ALA A N 1
ATOM 662 C CA . ALA A 1 88 ? 4.471 -1.228 -2.903 1.00 95.88 88 ALA A CA 1
ATOM 663 C C . ALA A 1 88 ? 3.416 -2.277 -3.279 1.00 95.88 88 ALA A C 1
ATOM 665 O O . ALA A 1 88 ? 3.789 -3.378 -3.691 1.00 95.88 88 ALA A O 1
ATOM 666 N N . ASP A 1 89 ? 2.135 -1.908 -3.215 1.00 94.06 89 ASP A N 1
ATOM 667 C CA . ASP A 1 89 ? 1.018 -2.762 -3.626 1.00 94.06 89 ASP A CA 1
ATOM 668 C C . ASP A 1 89 ? 1.110 -3.122 -5.117 1.00 94.06 89 ASP A C 1
ATOM 670 O O . ASP A 1 89 ? 1.008 -4.293 -5.484 1.00 94.06 89 ASP A O 1
ATOM 674 N N . LEU A 1 90 ? 1.389 -2.141 -5.986 1.00 94.94 90 LEU A N 1
ATOM 675 C CA . LEU A 1 90 ? 1.556 -2.366 -7.432 1.00 94.94 90 LEU A CA 1
ATOM 676 C C . LEU A 1 90 ? 2.802 -3.186 -7.784 1.00 94.94 90 LEU A C 1
ATOM 678 O O . LEU A 1 90 ? 2.832 -3.853 -8.817 1.00 94.94 90 LEU A O 1
ATOM 682 N N . LEU A 1 91 ? 3.846 -3.113 -6.956 1.00 94.00 91 LEU A N 1
ATOM 683 C CA . LEU A 1 91 ? 5.042 -3.945 -7.079 1.00 94.00 91 LEU A CA 1
ATOM 684 C C . LEU A 1 91 ? 4.858 -5.337 -6.456 1.00 94.00 91 LEU A C 1
ATOM 686 O O . LEU A 1 91 ? 5.813 -6.115 -6.467 1.00 94.00 91 LEU A O 1
ATOM 690 N N . GLU A 1 92 ? 3.666 -5.638 -5.929 1.00 93.25 92 GLU A N 1
ATOM 691 C CA . GLU A 1 92 ? 3.323 -6.902 -5.272 1.00 93.25 92 GLU A CA 1
ATOM 692 C C . GLU A 1 92 ? 4.319 -7.258 -4.155 1.00 93.25 92 GLU A C 1
ATOM 694 O O . GLU A 1 92 ? 4.715 -8.411 -3.972 1.00 93.25 92 GLU A O 1
ATOM 699 N N . ILE A 1 93 ? 4.778 -6.248 -3.410 1.00 90.88 93 ILE A N 1
ATOM 700 C CA . ILE A 1 93 ? 5.710 -6.463 -2.304 1.00 90.88 93 ILE A CA 1
ATOM 701 C C . ILE A 1 93 ? 4.926 -7.052 -1.141 1.00 90.88 93 ILE A C 1
ATOM 703 O O . ILE A 1 93 ? 4.163 -6.357 -0.478 1.00 90.88 93 ILE A O 1
ATOM 707 N N . GLU A 1 94 ? 5.134 -8.334 -0.865 1.00 87.19 94 GLU A N 1
ATOM 708 C CA . GLU A 1 94 ? 4.519 -8.994 0.282 1.00 87.19 94 GLU A CA 1
ATOM 709 C C . GLU A 1 94 ? 5.035 -8.427 1.611 1.00 87.19 94 GLU A C 1
ATOM 711 O O . GLU A 1 94 ? 6.176 -7.973 1.736 1.00 87.19 94 GLU A O 1
ATOM 716 N N . TRP A 1 95 ? 4.180 -8.469 2.631 1.00 81.88 95 TRP A N 1
ATOM 717 C CA . TRP A 1 95 ? 4.581 -8.118 3.986 1.00 81.88 95 TRP A CA 1
ATOM 718 C C . TRP A 1 95 ? 5.650 -9.089 4.502 1.00 81.88 95 TRP A C 1
ATOM 720 O O . TRP A 1 95 ? 5.543 -10.306 4.342 1.00 81.88 95 TRP A O 1
ATOM 730 N N . SER A 1 96 ? 6.653 -8.547 5.190 1.00 81.56 96 SER A N 1
ATOM 731 C CA . SER A 1 96 ? 7.668 -9.315 5.903 1.00 81.56 96 SER A CA 1
ATOM 732 C C . SER A 1 96 ? 7.924 -8.690 7.267 1.00 81.56 96 SER A C 1
ATOM 734 O O . SER A 1 96 ? 7.863 -7.474 7.423 1.00 81.56 96 SER A O 1
ATOM 736 N N . ALA A 1 97 ? 8.283 -9.510 8.255 1.00 79.38 97 ALA A N 1
ATOM 737 C CA . ALA A 1 97 ? 8.750 -9.007 9.546 1.00 79.38 97 ALA A CA 1
ATOM 738 C C . ALA A 1 97 ? 10.087 -8.245 9.436 1.00 79.38 97 ALA A C 1
ATOM 740 O O . ALA A 1 97 ? 10.421 -7.468 10.325 1.00 79.38 97 ALA A O 1
ATOM 741 N N . ASP A 1 98 ? 10.838 -8.468 8.354 1.00 81.00 98 ASP A N 1
ATOM 742 C CA . ASP A 1 98 ? 12.175 -7.902 8.158 1.00 81.00 98 ASP A CA 1
ATOM 743 C C . ASP A 1 98 ? 12.158 -6.492 7.545 1.00 81.00 98 ASP A C 1
ATOM 745 O O . ASP A 1 98 ? 13.189 -5.819 7.548 1.00 81.00 98 ASP A O 1
ATOM 749 N N . TYR A 1 99 ? 11.031 -6.047 6.977 1.00 83.06 99 TYR A N 1
ATOM 750 C CA . TYR A 1 99 ? 10.935 -4.739 6.326 1.00 83.06 99 TYR A CA 1
ATOM 751 C C . TYR A 1 99 ? 9.504 -4.201 6.259 1.00 83.06 99 TYR A C 1
ATOM 753 O O . TYR A 1 99 ? 8.535 -4.947 6.132 1.00 83.06 99 TYR A O 1
ATOM 761 N N . VAL A 1 100 ? 9.375 -2.873 6.243 1.00 89.31 100 VAL A N 1
ATOM 762 C CA . VAL A 1 100 ? 8.111 -2.197 5.929 1.00 89.31 100 VAL A CA 1
ATOM 763 C C . VAL A 1 100 ? 7.945 -2.130 4.403 1.00 89.31 100 VAL A C 1
ATOM 765 O O . VAL A 1 100 ? 8.872 -1.737 3.694 1.00 89.31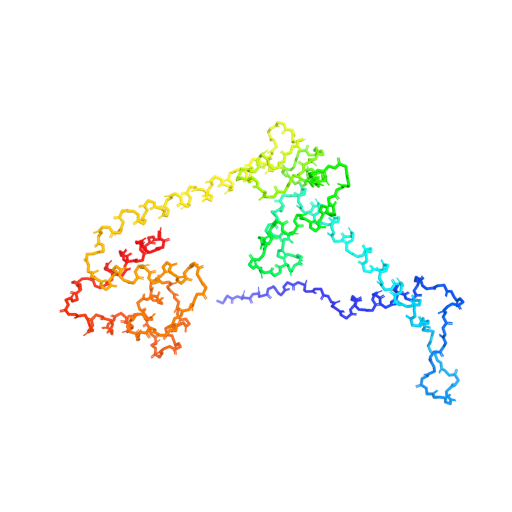 100 VAL A O 1
ATOM 768 N N . GLN A 1 101 ? 6.773 -2.497 3.872 1.00 92.88 101 GLN A N 1
ATOM 769 C CA . GLN A 1 101 ? 6.523 -2.600 2.420 1.00 92.88 101 GLN A CA 1
ATOM 770 C C . GLN A 1 101 ? 6.868 -1.312 1.650 1.00 92.88 101 GLN A C 1
ATOM 772 O O . GLN A 1 101 ? 7.593 -1.367 0.656 1.00 92.88 101 GLN A O 1
ATOM 777 N N . ARG A 1 102 ? 6.431 -0.144 2.140 1.00 94.44 102 ARG A N 1
ATOM 778 C CA . ARG A 1 102 ? 6.735 1.164 1.529 1.00 94.44 102 ARG A CA 1
ATOM 779 C C . ARG A 1 102 ? 8.229 1.487 1.479 1.00 94.44 102 ARG A C 1
ATOM 781 O O . ARG A 1 102 ? 8.718 2.037 0.495 1.00 94.44 102 ARG A O 1
ATOM 788 N N . GLU A 1 103 ? 8.971 1.127 2.526 1.00 94.38 103 GLU A N 1
ATOM 789 C CA . GLU A 1 103 ? 10.421 1.317 2.573 1.00 94.38 103 GLU A CA 1
ATOM 790 C C . GLU A 1 103 ? 11.073 0.406 1.541 1.00 94.38 103 GLU A C 1
ATOM 792 O O . GLU A 1 103 ? 11.887 0.854 0.737 1.00 94.38 103 GLU A O 1
ATOM 797 N N . ARG A 1 104 ? 10.627 -0.852 1.473 1.00 95.25 104 ARG A N 1
ATOM 798 C CA . ARG A 1 104 ? 11.122 -1.816 0.496 1.00 95.25 104 ARG A CA 1
ATOM 799 C C . ARG A 1 104 ? 10.865 -1.381 -0.947 1.00 95.25 104 ARG A C 1
ATOM 801 O O . ARG A 1 104 ? 11.751 -1.548 -1.787 1.00 95.25 104 ARG A O 1
ATOM 808 N N . ALA A 1 105 ? 9.700 -0.802 -1.236 1.00 96.81 105 ALA A N 1
ATOM 809 C CA . ALA A 1 105 ? 9.392 -0.230 -2.546 1.00 96.81 105 ALA A CA 1
ATOM 810 C C . ALA A 1 105 ? 10.389 0.869 -2.926 1.00 96.81 105 ALA A C 1
ATOM 812 O O . ALA A 1 105 ? 10.974 0.827 -4.012 1.00 96.81 105 ALA A O 1
ATOM 813 N N . PHE A 1 106 ? 10.642 1.805 -2.007 1.00 96.62 106 PHE A N 1
ATOM 814 C CA . PHE A 1 106 ? 11.637 2.852 -2.207 1.00 96.62 106 PHE A CA 1
ATOM 815 C C . PHE A 1 106 ? 13.029 2.269 -2.464 1.00 96.62 106 PHE A C 1
ATOM 817 O O . PHE A 1 106 ? 13.678 2.640 -3.439 1.00 96.62 106 PHE A O 1
ATOM 824 N N . GLU A 1 107 ? 13.489 1.326 -1.640 1.00 95.06 107 GLU A N 1
ATOM 825 C CA . GLU A 1 107 ? 14.814 0.719 -1.791 1.00 95.06 107 GLU A CA 1
ATOM 826 C C . GLU A 1 107 ? 15.003 0.014 -3.138 1.00 95.06 107 GLU A C 1
ATOM 828 O O . GLU A 1 107 ? 16.078 0.103 -3.735 1.00 95.06 107 GLU A O 1
ATOM 833 N N . LEU A 1 108 ? 13.972 -0.687 -3.623 1.00 94.69 108 LEU A N 1
ATOM 834 C CA . LEU A 1 108 ? 14.002 -1.351 -4.925 1.00 94.69 108 LEU A CA 1
ATOM 835 C C . LEU A 1 108 ? 14.164 -0.335 -6.060 1.00 94.69 108 LEU A C 1
ATOM 837 O O . LEU A 1 108 ? 14.991 -0.542 -6.949 1.00 94.69 108 LEU A O 1
ATOM 841 N N . VAL A 1 109 ? 13.418 0.773 -6.005 1.00 96.75 109 VAL A N 1
ATOM 842 C CA . VAL A 1 109 ? 13.444 1.830 -7.029 1.00 96.75 109 VAL A CA 1
ATOM 843 C C . VAL A 1 109 ? 14.716 2.680 -6.953 1.00 96.75 109 VAL A C 1
ATOM 845 O O . VAL A 1 109 ? 15.266 3.050 -7.994 1.00 96.75 109 VAL A O 1
ATOM 848 N N . ALA A 1 110 ? 15.198 2.986 -5.747 1.00 95.19 110 ALA A N 1
ATOM 849 C CA . ALA A 1 110 ? 16.441 3.719 -5.509 1.00 95.19 110 ALA A CA 1
ATOM 850 C C . ALA A 1 110 ? 17.677 2.896 -5.896 1.00 95.19 110 ALA A C 1
ATOM 852 O O . ALA A 1 110 ? 18.690 3.448 -6.328 1.00 95.19 110 ALA A O 1
ATOM 853 N N . GLY A 1 111 ? 17.581 1.570 -5.782 1.00 91.69 111 GLY A N 1
ATOM 854 C CA . GLY A 1 111 ? 18.662 0.651 -6.083 1.00 91.69 111 GLY A CA 1
ATOM 855 C C . GLY A 1 111 ? 19.704 0.547 -4.959 1.00 91.69 111 GLY A C 1
ATOM 856 O O . GLY A 1 111 ? 19.478 0.953 -3.812 1.00 91.69 111 GLY A O 1
ATOM 857 N N . PRO A 1 112 ? 20.860 -0.077 -5.246 1.00 86.31 112 PRO A N 1
ATOM 858 C CA . PRO A 1 112 ? 21.897 -0.287 -4.246 1.00 86.31 112 PRO A CA 1
ATOM 859 C C . PRO A 1 112 ? 22.465 1.044 -3.745 1.00 86.31 112 PRO A C 1
ATOM 861 O O . PRO A 1 112 ? 22.606 2.003 -4.502 1.00 86.31 112 PRO A O 1
ATOM 864 N N . VAL A 1 113 ? 22.839 1.069 -2.463 1.00 82.62 113 VAL A N 1
ATOM 865 C CA . VAL A 1 113 ? 23.583 2.187 -1.873 1.00 82.62 113 VAL A CA 1
ATOM 866 C C . VAL A 1 113 ? 24.883 2.363 -2.661 1.00 82.62 113 VAL A C 1
ATOM 868 O O . VAL A 1 113 ? 25.582 1.383 -2.936 1.00 82.62 113 VAL A O 1
ATOM 871 N N . SER A 1 114 ? 25.200 3.593 -3.067 1.00 71.81 114 SER A N 1
ATOM 872 C CA . SER A 1 114 ? 26.458 3.854 -3.769 1.00 71.81 114 SER A CA 1
ATOM 873 C C . SER A 1 114 ? 27.644 3.560 -2.845 1.00 71.81 114 SER A C 1
ATOM 875 O O . SER A 1 114 ? 27.587 3.831 -1.650 1.00 71.81 114 SER A O 1
ATOM 877 N N . SER A 1 115 ? 28.763 3.070 -3.378 1.00 70.00 115 SER A N 1
ATOM 878 C CA . SER A 1 115 ? 29.965 2.789 -2.574 1.00 70.00 115 SER A CA 1
ATOM 879 C C . SER A 1 115 ? 30.587 4.027 -1.904 1.00 70.00 115 SER A C 1
ATOM 881 O O . SER A 1 115 ? 31.509 3.881 -1.108 1.00 70.00 115 SER A O 1
ATOM 883 N N . TYR A 1 116 ? 30.119 5.234 -2.241 1.00 66.50 116 TYR A N 1
ATOM 884 C CA . TYR A 1 116 ? 30.668 6.517 -1.793 1.00 66.50 116 TYR A CA 1
ATOM 885 C C . TYR A 1 116 ? 29.719 7.332 -0.900 1.00 66.50 116 TYR A C 1
ATOM 887 O O . TYR A 1 116 ? 30.077 8.437 -0.500 1.00 66.50 116 TYR A O 1
ATOM 895 N N . GLY A 1 117 ? 28.534 6.819 -0.564 1.00 65.00 117 GLY A N 1
ATOM 896 C CA . GLY A 1 117 ? 27.586 7.527 0.295 1.00 65.00 117 GLY A CA 1
ATOM 897 C C . GLY A 1 117 ? 26.559 6.583 0.895 1.00 65.00 117 GLY A C 1
ATOM 898 O O . GLY A 1 117 ? 26.144 5.646 0.227 1.00 65.00 117 GLY A O 1
ATOM 899 N N . TYR A 1 118 ? 26.166 6.835 2.144 1.00 71.00 118 TYR A N 1
ATOM 900 C CA . TYR A 1 118 ? 25.190 6.015 2.870 1.00 71.00 118 TYR A CA 1
ATOM 901 C C . TYR A 1 118 ? 23.741 6.254 2.425 1.00 71.00 118 TYR A C 1
ATOM 903 O O . TYR A 1 118 ? 22.874 5.434 2.717 1.00 71.00 118 TYR A O 1
ATOM 911 N N . ASP A 1 119 ? 23.487 7.330 1.677 1.00 81.06 119 ASP A N 1
ATOM 912 C CA . ASP A 1 119 ? 22.130 7.761 1.362 1.00 81.06 119 ASP A CA 1
ATOM 913 C C . ASP A 1 119 ? 21.642 7.195 0.025 1.00 81.06 119 ASP A C 1
ATOM 915 O O . ASP A 1 119 ? 22.321 7.266 -1.006 1.00 81.06 119 ASP A O 1
ATOM 919 N N . ARG A 1 120 ? 20.417 6.666 0.044 1.00 90.25 120 ARG A N 1
ATOM 920 C CA . ARG A 1 120 ? 19.634 6.361 -1.153 1.00 90.25 120 ARG A CA 1
ATOM 921 C C . ARG A 1 120 ? 18.731 7.546 -1.455 1.00 90.25 120 ARG A C 1
ATOM 923 O O . ARG A 1 120 ? 18.118 8.108 -0.554 1.00 90.25 120 ARG A O 1
ATOM 930 N N . TYR A 1 121 ? 18.615 7.891 -2.728 1.00 93.75 121 TYR A N 1
ATOM 931 C CA . TYR A 1 121 ? 17.633 8.862 -3.181 1.00 93.75 121 TYR A CA 1
ATOM 932 C C . TYR A 1 121 ? 17.107 8.493 -4.559 1.00 93.75 121 TYR A C 1
ATOM 934 O O . TYR A 1 121 ? 17.794 7.883 -5.383 1.00 93.75 121 TYR A O 1
ATOM 942 N N . VAL A 1 122 ? 15.876 8.909 -4.814 1.00 96.12 122 VAL A N 1
ATOM 943 C CA . VAL A 1 122 ? 15.217 8.808 -6.108 1.00 96.12 122 VAL A CA 1
ATOM 944 C C . VAL A 1 122 ? 14.985 10.216 -6.636 1.00 96.12 122 VAL A C 1
ATOM 946 O O . VAL A 1 122 ? 14.606 11.116 -5.892 1.00 96.12 122 VAL A O 1
ATOM 949 N N . PHE A 1 123 ? 15.194 10.407 -7.939 1.00 96.88 123 PHE A N 1
ATOM 950 C CA . PHE A 1 123 ? 14.787 11.635 -8.613 1.00 96.88 123 PHE A CA 1
ATOM 951 C C . PHE A 1 123 ? 13.580 11.392 -9.502 1.00 96.88 123 PHE A C 1
ATOM 953 O O . PHE A 1 123 ? 13.547 10.424 -10.268 1.00 96.88 123 PHE A O 1
ATOM 960 N N . PHE A 1 124 ? 12.650 12.335 -9.476 1.00 97.00 124 PHE A N 1
ATOM 961 C CA . PHE A 1 124 ? 11.532 12.406 -10.407 1.00 97.00 124 PHE A CA 1
ATOM 962 C C . PHE A 1 124 ? 11.125 13.863 -10.629 1.00 97.00 124 PHE A C 1
ATOM 964 O O . PHE A 1 124 ? 11.600 14.777 -9.954 1.00 97.00 124 PHE A O 1
ATOM 971 N N . THR A 1 125 ? 10.254 14.087 -11.604 1.00 98.19 125 THR A N 1
ATOM 972 C CA . THR A 1 125 ? 9.619 15.387 -11.821 1.00 98.19 125 THR A CA 1
ATOM 973 C C . THR A 1 125 ? 8.287 15.405 -11.084 1.00 98.19 125 THR A C 1
ATOM 975 O O . THR A 1 125 ? 7.486 14.493 -11.266 1.00 98.19 125 THR A O 1
ATOM 978 N N . CYS A 1 126 ? 8.042 16.433 -10.272 1.00 97.88 126 CYS A N 1
ATOM 979 C CA . CYS A 1 126 ? 6.753 16.664 -9.621 1.00 97.88 126 CYS A CA 1
ATOM 980 C C . CYS A 1 126 ? 5.703 17.022 -10.686 1.00 97.88 126 CYS A C 1
ATOM 982 O O . CYS A 1 126 ? 5.577 18.181 -11.082 1.00 97.88 126 CYS A O 1
ATOM 984 N N . GLY A 1 127 ? 5.012 16.013 -11.205 1.00 95.06 127 GLY A N 1
ATOM 985 C CA . GLY A 1 127 ? 4.104 16.083 -12.343 1.00 95.06 127 GLY A CA 1
ATOM 986 C C . GLY A 1 127 ? 2.625 16.017 -11.956 1.00 95.06 127 GLY A C 1
ATOM 987 O O . GLY A 1 127 ? 2.228 16.278 -10.821 1.00 95.06 127 GLY A O 1
ATOM 988 N N . GLY A 1 128 ? 1.787 15.690 -12.937 1.00 92.38 128 GLY A N 1
ATOM 989 C CA . GLY A 1 128 ? 0.336 15.636 -12.766 1.00 92.38 128 GLY A CA 1
ATOM 990 C C . GLY A 1 128 ? -0.325 17.014 -12.613 1.00 92.38 128 GLY A C 1
ATOM 991 O O . GLY A 1 128 ? 0.301 18.066 -12.732 1.00 92.38 128 GLY A O 1
ATOM 992 N N . SER A 1 129 ? -1.632 17.018 -12.341 1.00 93.38 129 SER A N 1
ATOM 993 C CA . SER A 1 129 ? -2.449 18.245 -12.269 1.00 93.38 129 SER A CA 1
ATOM 994 C C . SER A 1 129 ? -2.171 19.116 -11.032 1.00 93.38 129 SER A C 1
ATOM 996 O O . SER A 1 129 ? -2.534 20.299 -10.997 1.00 93.38 129 SER A O 1
ATOM 998 N N . ARG A 1 130 ? -1.529 18.541 -10.007 1.00 93.25 130 ARG A N 1
ATOM 999 C CA . ARG A 1 130 ? -1.169 19.205 -8.741 1.00 93.25 130 ARG A CA 1
ATOM 1000 C C . ARG A 1 130 ? 0.339 19.422 -8.570 1.00 93.25 130 ARG A C 1
ATOM 1002 O O . ARG A 1 130 ? 0.730 20.069 -7.599 1.00 93.25 130 ARG A O 1
ATOM 1009 N N . GLY A 1 131 ? 1.168 18.907 -9.477 1.00 96.19 131 GLY A N 1
ATOM 1010 C CA . GLY A 1 131 ? 2.619 19.044 -9.401 1.00 96.19 131 GLY A CA 1
ATOM 1011 C C . GLY A 1 131 ? 3.115 20.455 -9.700 1.00 96.19 131 GLY A C 1
ATOM 1012 O O . GLY A 1 131 ? 2.420 21.269 -10.309 1.00 96.19 131 GLY A O 1
ATOM 1013 N N . CYS A 1 132 ? 4.339 20.746 -9.261 1.00 97.81 132 CYS A N 1
ATOM 1014 C CA . CYS A 1 132 ? 5.011 22.027 -9.497 1.00 97.81 132 CYS A CA 1
ATOM 1015 C C . CYS A 1 132 ? 5.986 22.013 -10.690 1.00 97.81 132 CYS A C 1
ATOM 1017 O O . CYS A 1 132 ? 6.621 23.026 -10.974 1.00 97.81 132 CYS A O 1
ATOM 1019 N N . GLY A 1 133 ? 6.150 20.873 -11.367 1.00 97.44 133 GLY A N 1
ATOM 1020 C CA . GLY A 1 133 ? 7.058 20.680 -12.501 1.00 97.44 133 GLY A CA 1
ATOM 1021 C C . GLY A 1 133 ? 8.547 20.618 -12.141 1.00 97.44 133 GLY A C 1
ATOM 1022 O O . GLY A 1 133 ? 9.371 20.395 -13.026 1.00 97.44 133 GLY A O 1
ATOM 1023 N N . GLN A 1 134 ? 8.913 20.802 -10.870 1.00 98.25 134 GLN A N 1
ATOM 1024 C CA . GLN A 1 134 ? 10.308 20.789 -10.427 1.00 98.25 134 GLN A CA 1
ATOM 1025 C C . GLN A 1 134 ? 10.868 19.370 -10.310 1.00 98.25 134 GLN A C 1
ATOM 1027 O O . GLN A 1 134 ? 10.128 18.390 -10.186 1.00 98.25 134 GLN A O 1
ATOM 1032 N N . ARG A 1 135 ? 12.200 19.265 -10.341 1.00 98.06 135 ARG A N 1
ATOM 1033 C CA . ARG A 1 135 ? 12.914 18.016 -10.065 1.00 98.06 135 ARG A CA 1
ATOM 1034 C C . ARG A 1 135 ? 13.021 17.813 -8.556 1.00 98.06 135 ARG A C 1
ATOM 1036 O O . ARG A 1 135 ? 13.626 18.634 -7.875 1.00 98.06 135 ARG A O 1
ATOM 1043 N N . ILE A 1 136 ? 12.481 16.701 -8.076 1.00 98.19 136 ILE A N 1
ATOM 1044 C CA . ILE A 1 136 ? 12.434 16.343 -6.658 1.00 98.19 136 ILE A CA 1
ATOM 1045 C C . ILE A 1 136 ? 13.526 15.334 -6.336 1.00 98.19 136 ILE A C 1
ATOM 1047 O O . ILE A 1 136 ? 13.830 14.465 -7.158 1.00 98.19 136 ILE A O 1
ATOM 1051 N N . THR A 1 137 ? 14.105 15.466 -5.147 1.00 97.56 137 THR A N 1
ATOM 1052 C CA . THR A 1 137 ? 14.955 14.453 -4.513 1.00 97.56 137 THR A CA 1
ATOM 1053 C C . THR A 1 137 ? 14.164 13.825 -3.378 1.00 97.56 137 THR A C 1
ATOM 1055 O O . THR A 1 137 ? 13.877 14.509 -2.403 1.00 97.56 137 THR A O 1
ATOM 1058 N N . ASP A 1 138 ? 13.805 12.554 -3.512 1.00 97.38 138 ASP A N 1
ATOM 1059 C CA . ASP A 1 138 ? 13.075 11.789 -2.497 1.00 97.38 138 ASP A CA 1
ATOM 1060 C C . ASP A 1 138 ? 14.045 10.835 -1.791 1.00 97.38 138 ASP A C 1
ATOM 1062 O O . ASP A 1 138 ? 14.769 10.080 -2.448 1.00 97.38 138 ASP A O 1
ATOM 1066 N N . ARG A 1 139 ? 14.091 10.910 -0.461 1.00 95.56 139 ARG A N 1
ATOM 1067 C CA . ARG A 1 139 ? 14.938 10.099 0.427 1.00 95.56 139 ARG A CA 1
ATOM 1068 C C . ARG A 1 139 ? 14.221 8.863 0.965 1.00 95.56 139 ARG A C 1
ATOM 1070 O O . ARG A 1 139 ? 14.831 8.096 1.700 1.00 95.56 139 ARG A O 1
ATOM 1077 N N . GLY A 1 140 ? 12.966 8.657 0.581 1.00 94.44 140 GLY A N 1
ATOM 1078 C CA . GLY A 1 140 ? 12.145 7.527 0.978 1.00 94.44 140 GLY A CA 1
ATOM 1079 C C . GLY A 1 140 ? 11.304 7.805 2.222 1.00 94.44 140 GLY A C 1
ATOM 1080 O O . GLY A 1 140 ? 11.447 8.842 2.864 1.00 94.44 140 GLY A O 1
ATOM 1081 N N . PRO A 1 141 ? 10.409 6.875 2.586 1.00 93.88 141 PRO A N 1
ATOM 1082 C CA . PRO A 1 141 ? 9.418 7.059 3.646 1.00 93.88 141 PRO A CA 1
ATOM 1083 C C . PRO A 1 141 ? 9.982 6.769 5.052 1.00 93.88 141 PRO A C 1
ATOM 1085 O O . PRO A 1 141 ? 9.330 6.100 5.856 1.00 93.88 141 PRO A O 1
ATOM 1088 N N . PHE A 1 142 ? 11.201 7.237 5.336 1.00 91.44 142 PHE A N 1
ATOM 1089 C CA . PHE A 1 142 ? 11.907 6.950 6.593 1.00 91.44 142 PHE A CA 1
ATOM 1090 C C . PHE A 1 142 ? 11.674 8.005 7.675 1.00 91.44 142 PHE A C 1
ATOM 1092 O O . PHE A 1 142 ? 11.785 7.694 8.860 1.00 91.44 142 PHE A O 1
ATOM 1099 N N . ASN A 1 143 ? 11.344 9.244 7.296 1.00 90.00 143 ASN A N 1
ATOM 1100 C CA . ASN A 1 143 ? 10.990 10.283 8.259 1.00 90.00 143 ASN A CA 1
ATOM 1101 C C . ASN A 1 143 ? 9.476 10.365 8.431 1.00 90.00 143 ASN A C 1
ATOM 1103 O O . ASN A 1 143 ? 8.708 10.093 7.503 1.00 90.00 143 ASN A O 1
ATOM 1107 N N . GLY A 1 144 ? 9.060 10.781 9.628 1.00 84.50 144 GLY A N 1
ATOM 1108 C CA . GLY A 1 144 ? 7.650 10.885 9.991 1.00 84.50 144 GLY A CA 1
ATOM 1109 C C . GLY A 1 144 ? 6.879 11.888 9.136 1.00 84.50 144 GLY A C 1
ATOM 1110 O O . GLY A 1 144 ? 5.728 11.627 8.823 1.00 84.50 144 GLY A O 1
ATOM 1111 N N . TYR A 1 145 ? 7.495 12.993 8.705 1.00 89.69 145 TYR A N 1
ATOM 1112 C CA . TYR A 1 145 ? 6.788 14.080 8.026 1.00 89.69 145 TYR A CA 1
ATOM 1113 C C . TYR A 1 145 ? 7.076 14.119 6.508 1.00 89.69 145 TYR A C 1
ATOM 1115 O O . TYR A 1 145 ? 8.244 14.065 6.116 1.00 89.69 145 TYR A O 1
ATOM 1123 N N . PRO A 1 146 ? 6.062 14.255 5.621 1.00 91.19 146 PRO A N 1
ATOM 1124 C CA . PRO A 1 146 ? 6.261 14.178 4.168 1.00 91.19 146 PRO A CA 1
ATOM 1125 C C . PRO A 1 146 ? 7.296 15.153 3.592 1.00 91.19 146 PRO A C 1
ATOM 1127 O O . PRO A 1 146 ? 8.067 14.766 2.717 1.00 91.19 146 PRO A O 1
ATOM 1130 N N . SER A 1 147 ? 7.363 16.395 4.088 1.00 92.00 147 SER A N 1
ATOM 1131 C CA . SER A 1 147 ? 8.326 17.381 3.572 1.00 92.00 147 SER A CA 1
ATOM 1132 C C . SER A 1 147 ? 9.774 17.114 3.977 1.00 92.00 147 SER A C 1
ATOM 1134 O O . SER A 1 147 ? 10.668 17.686 3.370 1.00 92.00 147 SER A O 1
ATOM 1136 N N . ASP A 1 148 ? 10.024 16.254 4.965 1.00 94.12 148 ASP A N 1
ATOM 1137 C CA . ASP A 1 148 ? 11.391 15.884 5.363 1.00 94.12 148 ASP A CA 1
ATOM 1138 C C . ASP A 1 148 ? 11.971 14.809 4.429 1.00 94.12 148 ASP A C 1
ATOM 1140 O O . ASP A 1 148 ? 13.187 14.625 4.321 1.00 94.12 148 ASP A O 1
ATOM 1144 N N . ASN A 1 149 ? 11.086 14.095 3.729 1.00 94.81 149 ASN A N 1
ATOM 1145 C CA . ASN A 1 149 ? 11.448 13.036 2.798 1.00 94.81 149 ASN A CA 1
ATOM 1146 C C . ASN A 1 149 ? 11.744 13.573 1.391 1.00 94.81 149 ASN A C 1
ATOM 1148 O O . ASN A 1 149 ? 12.426 12.897 0.626 1.00 94.81 149 ASN A O 1
ATOM 1152 N N . GLU A 1 150 ? 11.290 14.782 1.047 1.00 96.38 150 GLU A N 1
ATOM 1153 C CA . GLU A 1 150 ? 11.380 15.322 -0.309 1.00 96.38 150 GLU A CA 1
ATOM 1154 C C . GLU A 1 150 ? 11.891 16.762 -0.378 1.00 96.38 150 GLU A C 1
ATOM 1156 O O . GLU A 1 150 ? 11.292 17.673 0.187 1.00 96.38 150 GLU A O 1
ATOM 1161 N N . ASP A 1 151 ? 12.901 16.991 -1.219 1.00 96.56 151 ASP A N 1
ATOM 1162 C CA . ASP A 1 151 ? 13.419 18.328 -1.524 1.00 96.56 151 ASP A CA 1
ATOM 1163 C C . ASP A 1 151 ? 13.205 18.724 -2.986 1.00 96.56 151 ASP A C 1
ATOM 1165 O O . ASP A 1 151 ? 13.197 17.882 -3.884 1.00 96.56 151 ASP A O 1
ATOM 1169 N N . GLY A 1 152 ? 13.145 20.034 -3.245 1.00 97.19 152 GLY A N 1
ATOM 1170 C CA . GLY A 1 152 ? 13.150 20.607 -4.599 1.00 97.19 152 GLY A CA 1
ATOM 1171 C C . GLY A 1 152 ? 11.786 21.061 -5.116 1.00 97.19 152 GLY A C 1
ATOM 1172 O O . GLY A 1 152 ? 11.680 21.482 -6.266 1.00 97.19 152 GLY A O 1
ATOM 1173 N N . HIS A 1 153 ? 10.737 21.008 -4.293 1.00 97.94 153 HIS A N 1
ATOM 1174 C CA . HIS A 1 153 ? 9.434 21.571 -4.655 1.00 97.94 153 HIS A CA 1
ATOM 1175 C C . HIS A 1 153 ? 9.492 23.094 -4.779 1.00 97.94 153 HIS A C 1
ATOM 1177 O O . HIS A 1 153 ? 10.193 23.767 -4.025 1.00 97.94 153 HIS A O 1
ATOM 1183 N N . ALA A 1 154 ? 8.703 23.647 -5.703 1.00 97.56 154 ALA A N 1
ATOM 1184 C CA . ALA A 1 154 ? 8.433 25.080 -5.702 1.00 97.56 154 ALA A CA 1
ATOM 1185 C C . ALA A 1 154 ? 7.569 25.461 -4.490 1.00 97.56 154 ALA A C 1
ATOM 1187 O O . ALA A 1 154 ? 6.766 24.656 -4.004 1.00 97.56 154 ALA A O 1
ATOM 1188 N N . GLU A 1 155 ? 7.686 26.713 -4.052 1.00 96.44 155 GLU A N 1
ATOM 1189 C CA . GLU A 1 155 ? 6.798 27.281 -3.040 1.00 96.44 155 GLU A CA 1
ATOM 1190 C C . GLU A 1 155 ? 5.325 27.121 -3.463 1.00 96.44 155 GLU A C 1
ATOM 1192 O O . GLU A 1 155 ? 4.960 27.359 -4.616 1.00 96.44 155 GLU A O 1
ATOM 1197 N N . GLY A 1 156 ? 4.477 26.660 -2.539 1.00 95.62 156 GLY A N 1
ATOM 1198 C CA . GLY A 1 156 ? 3.053 26.435 -2.807 1.00 95.62 156 GLY A CA 1
ATOM 1199 C C . GLY A 1 156 ? 2.733 25.200 -3.661 1.00 95.62 156 GLY A C 1
ATOM 1200 O O . GLY A 1 156 ? 1.630 25.106 -4.204 1.00 95.62 156 GLY A O 1
ATOM 1201 N N . CYS A 1 157 ? 3.659 24.243 -3.801 1.00 97.81 157 CYS A N 1
ATOM 1202 C CA . CYS A 1 157 ? 3.398 22.985 -4.501 1.00 97.81 157 CYS A CA 1
ATOM 1203 C C . CYS A 1 157 ? 2.162 22.258 -3.934 1.00 97.81 157 CYS A C 1
ATOM 1205 O O . CYS A 1 157 ? 2.173 21.750 -2.812 1.00 97.81 157 CYS A O 1
ATOM 1207 N N . ARG A 1 158 ? 1.097 22.160 -4.742 1.00 97.25 158 ARG A N 1
ATOM 1208 C CA . ARG A 1 158 ? -0.187 21.572 -4.322 1.00 97.25 158 ARG A CA 1
ATOM 1209 C C . ARG A 1 158 ? -0.113 20.067 -4.081 1.00 97.25 158 ARG A C 1
ATOM 1211 O O . ARG A 1 158 ? -0.886 19.558 -3.278 1.00 97.25 158 ARG A O 1
ATOM 1218 N N . ARG A 1 159 ? 0.792 19.354 -4.760 1.00 96.25 159 ARG A N 1
ATOM 1219 C CA . ARG A 1 159 ? 1.026 17.922 -4.524 1.00 96.25 159 ARG A CA 1
ATOM 1220 C C . ARG A 1 159 ? 1.590 17.688 -3.123 1.00 96.25 159 ARG A C 1
ATOM 1222 O O . ARG A 1 159 ? 0.989 16.942 -2.362 1.00 96.25 159 ARG A O 1
ATOM 1229 N N . LEU A 1 160 ? 2.681 18.377 -2.769 1.00 95.94 160 LEU A N 1
ATOM 1230 C CA . LEU A 1 160 ? 3.283 18.258 -1.438 1.00 95.94 160 LEU A CA 1
ATOM 1231 C C . LEU A 1 160 ? 2.303 18.714 -0.349 1.00 95.94 160 LEU A C 1
ATOM 1233 O O . LEU A 1 160 ? 2.163 18.040 0.663 1.00 95.94 160 LEU A O 1
ATOM 1237 N N . ALA A 1 161 ? 1.574 19.811 -0.579 1.00 95.62 161 ALA A N 1
ATOM 1238 C CA . ALA A 1 161 ? 0.549 20.272 0.355 1.00 95.62 161 ALA A CA 1
ATOM 1239 C C . ALA A 1 161 ? -0.540 19.212 0.601 1.00 95.62 161 ALA A C 1
ATOM 1241 O O . ALA A 1 161 ? -0.936 19.008 1.743 1.00 95.62 161 ALA A O 1
ATOM 1242 N N . ALA A 1 162 ? -0.986 18.503 -0.443 1.00 94.00 162 ALA A N 1
ATOM 1243 C CA . ALA A 1 162 ? -1.967 17.429 -0.302 1.00 94.00 162 ALA A CA 1
ATOM 1244 C C . ALA A 1 162 ? -1.420 16.220 0.479 1.00 94.00 162 ALA A C 1
ATOM 1246 O O . ALA A 1 162 ? -2.163 15.621 1.254 1.00 94.00 162 ALA A O 1
ATOM 1247 N N . GLU A 1 163 ? -0.141 15.871 0.304 1.00 93.19 163 GLU A N 1
ATOM 1248 C CA . GLU A 1 163 ? 0.512 14.814 1.093 1.00 93.19 163 GLU A CA 1
ATOM 1249 C C . GLU A 1 163 ? 0.658 15.210 2.564 1.00 93.19 163 GLU A C 1
ATOM 1251 O O . GLU A 1 163 ? 0.357 14.411 3.448 1.00 93.19 163 GLU A O 1
ATOM 1256 N N . VAL A 1 164 ? 1.048 16.457 2.835 1.00 94.38 164 VAL A N 1
ATOM 1257 C CA . VAL A 1 164 ? 1.107 17.010 4.194 1.00 94.38 164 VAL A CA 1
ATOM 1258 C C . VAL A 1 164 ? -0.273 17.005 4.853 1.00 94.38 164 VAL A C 1
ATOM 1260 O O . VAL A 1 164 ? -0.398 16.573 5.994 1.00 94.38 164 VAL A O 1
ATOM 1263 N N . GLU A 1 165 ? -1.318 17.424 4.141 1.00 94.56 165 GLU A N 1
ATOM 1264 C CA . GLU A 1 165 ? -2.690 17.413 4.656 1.00 94.56 165 GLU A CA 1
ATOM 1265 C C . GLU A 1 165 ? -3.182 15.980 4.924 1.00 94.56 165 GLU A C 1
ATOM 1267 O O . GLU A 1 165 ? -3.833 15.719 5.933 1.00 94.56 165 GLU A O 1
ATOM 1272 N N . ALA A 1 166 ? -2.855 15.025 4.046 1.00 91.00 166 ALA A N 1
ATOM 1273 C CA . ALA A 1 166 ? -3.175 13.614 4.257 1.00 91.00 166 ALA A CA 1
ATOM 1274 C C . ALA A 1 166 ? -2.467 13.043 5.488 1.00 91.00 166 ALA A C 1
ATOM 1276 O O . ALA A 1 166 ? -3.097 12.348 6.284 1.00 91.00 166 ALA A O 1
ATOM 1277 N N . TYR A 1 167 ? -1.193 13.386 5.672 1.00 91.50 167 TYR A N 1
ATOM 1278 C CA . TYR A 1 167 ? -0.439 13.021 6.862 1.00 91.50 167 TYR A CA 1
ATOM 1279 C C . TYR A 1 167 ? -1.054 13.619 8.132 1.00 91.50 167 TYR A C 1
ATOM 1281 O O . TYR A 1 167 ? -1.264 12.895 9.100 1.00 91.50 167 TYR A O 1
ATOM 1289 N N . GLN A 1 168 ? -1.394 14.911 8.119 1.00 94.69 168 GLN A N 1
ATOM 1290 C CA . GLN A 1 168 ? -2.029 15.586 9.255 1.00 94.69 168 GLN A CA 1
ATOM 1291 C C . GLN A 1 168 ? -3.356 14.928 9.627 1.00 94.69 168 GLN A C 1
ATOM 1293 O O . GLN A 1 168 ? -3.540 14.577 10.784 1.00 94.69 168 GLN A O 1
ATOM 1298 N N . ARG A 1 169 ? -4.230 14.643 8.652 1.00 94.25 169 ARG A N 1
ATOM 1299 C CA . ARG A 1 169 ? -5.484 13.915 8.914 1.00 94.25 169 ARG A CA 1
ATOM 1300 C C . ARG A 1 169 ? -5.244 12.542 9.542 1.00 94.25 169 ARG A C 1
ATOM 1302 O O . ARG A 1 169 ? -5.984 12.155 10.438 1.00 94.25 169 ARG A O 1
ATOM 1309 N N . ALA A 1 170 ? -4.227 11.813 9.081 1.00 90.19 170 ALA A N 1
ATOM 1310 C CA . ALA A 1 170 ? -3.882 10.517 9.656 1.00 90.19 170 ALA A CA 1
ATOM 1311 C C . ALA A 1 170 ? -3.371 10.647 11.102 1.00 90.19 170 ALA A C 1
ATOM 1313 O O . ALA A 1 170 ? -3.731 9.832 11.947 1.00 90.19 170 ALA A O 1
ATOM 1314 N N . GLN A 1 171 ? -2.572 11.675 11.406 1.00 91.50 171 GLN A N 1
ATOM 1315 C CA . GLN A 1 171 ? -2.149 11.968 12.780 1.00 91.50 171 GLN A CA 1
ATOM 1316 C C . GLN A 1 171 ? -3.338 12.368 13.658 1.00 91.50 171 GLN A C 1
ATOM 1318 O O . GLN A 1 171 ? -3.518 11.782 14.721 1.00 91.50 171 GLN A O 1
ATOM 1323 N N . ASP A 1 172 ? -4.199 13.272 13.188 1.00 94.69 172 ASP A N 1
ATOM 1324 C CA . ASP A 1 172 ? -5.404 13.699 13.903 1.00 94.69 172 ASP A CA 1
ATOM 1325 C C . ASP A 1 172 ? -6.324 12.508 14.215 1.00 94.69 172 ASP A C 1
ATOM 1327 O O . ASP A 1 172 ? -6.891 12.423 15.306 1.00 94.69 172 ASP A O 1
ATOM 1331 N N . GLU A 1 173 ? -6.466 11.567 13.273 1.00 92.69 173 GLU A N 1
ATOM 1332 C CA . GLU A 1 173 ? -7.225 10.332 13.473 1.00 92.69 173 GLU A CA 1
ATOM 1333 C C . GLU A 1 173 ? -6.578 9.439 14.539 1.00 92.69 173 GLU A C 1
ATOM 1335 O O . GLU A 1 173 ? -7.277 8.935 15.419 1.00 92.69 173 GLU A O 1
ATOM 1340 N N . LEU A 1 174 ? -5.255 9.253 14.499 1.00 91.69 174 LEU A N 1
ATOM 1341 C CA . LEU A 1 174 ? -4.528 8.475 15.506 1.00 91.69 174 LEU A CA 1
ATOM 1342 C C . LEU A 1 174 ? -4.667 9.091 16.900 1.00 91.69 174 LEU A C 1
ATOM 1344 O O . LEU A 1 174 ? -5.031 8.385 17.840 1.00 91.69 174 LEU A O 1
ATOM 1348 N N . GLU A 1 175 ? -4.456 10.399 17.023 1.00 94.56 175 GLU A N 1
ATOM 1349 C CA . GLU A 1 175 ? -4.630 11.124 18.280 1.00 94.56 175 GLU A CA 1
ATOM 1350 C C . GLU A 1 175 ? -6.081 11.062 18.767 1.00 94.56 175 GLU A C 1
ATOM 1352 O O . GLU A 1 175 ? -6.340 10.891 19.957 1.00 94.56 175 GLU A O 1
ATOM 1357 N N . HIS A 1 176 ? -7.059 11.184 17.864 1.00 94.56 176 HIS A N 1
ATOM 1358 C CA . HIS A 1 176 ? -8.467 11.045 18.222 1.00 94.56 176 HIS A CA 1
ATOM 1359 C C . HIS A 1 176 ? -8.773 9.649 18.765 1.00 94.56 176 HIS A C 1
ATOM 1361 O O . HIS A 1 176 ? -9.420 9.531 19.807 1.00 94.56 176 HIS A O 1
ATOM 1367 N N . ARG A 1 177 ? -8.272 8.602 18.104 1.00 94.25 177 ARG A N 1
ATOM 1368 C CA . ARG A 1 177 ? -8.418 7.217 18.561 1.00 94.25 177 ARG A CA 1
ATOM 1369 C C . ARG A 1 177 ? -7.749 6.999 19.911 1.00 94.25 177 ARG A C 1
ATOM 1371 O O . ARG A 1 177 ? -8.320 6.318 20.759 1.00 94.25 177 ARG A O 1
ATOM 1378 N N . GLU A 1 178 ? -6.573 7.578 20.131 1.00 94.56 178 GLU A N 1
ATOM 1379 C CA . GLU A 1 178 ? -5.883 7.529 21.420 1.00 94.56 178 GLU A CA 1
ATOM 1380 C C . GLU A 1 178 ? -6.706 8.192 22.527 1.00 94.56 178 GLU A C 1
ATOM 1382 O O . GLU A 1 178 ? -6.961 7.550 23.548 1.00 94.56 178 GLU A O 1
ATOM 1387 N N . ARG A 1 179 ? -7.231 9.402 22.288 1.00 96.94 179 ARG A N 1
ATOM 1388 C CA . ARG A 1 179 ? -8.1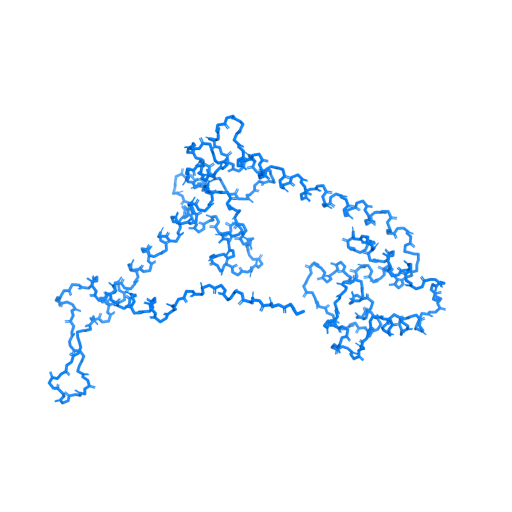34 10.088 23.228 1.00 96.94 179 ARG A CA 1
ATOM 1389 C C . ARG A 1 179 ? -9.370 9.250 23.553 1.00 96.94 179 ARG A C 1
ATOM 1391 O O . ARG A 1 179 ? -9.702 9.083 24.721 1.00 96.94 179 ARG A O 1
ATOM 1398 N N . VAL A 1 180 ? -10.022 8.665 22.544 1.00 96.56 180 VAL A N 1
ATOM 1399 C CA . VAL A 1 180 ? -11.194 7.791 22.749 1.00 96.56 180 VAL A CA 1
ATOM 1400 C C . VAL A 1 180 ? -10.833 6.576 23.608 1.00 96.56 180 VAL A C 1
ATOM 1402 O O . VAL A 1 180 ? -11.600 6.201 24.497 1.00 96.56 180 VAL A O 1
ATOM 1405 N N . MET A 1 181 ? -9.669 5.960 23.379 1.00 94.69 181 MET A N 1
ATOM 1406 C CA . MET A 1 181 ? -9.202 4.847 24.210 1.00 94.69 181 MET A CA 1
ATOM 1407 C C . MET A 1 181 ? -8.939 5.282 25.654 1.00 94.69 181 MET A C 1
ATOM 1409 O O . MET A 1 181 ? -9.318 4.554 26.572 1.00 94.69 181 MET A O 1
ATOM 1413 N N . GLU A 1 182 ? -8.297 6.433 25.861 1.00 95.88 182 GLU A N 1
ATOM 1414 C CA . GLU A 1 182 ? -7.982 6.977 27.186 1.00 95.88 182 GLU A CA 1
ATOM 1415 C C . GLU A 1 182 ? -9.252 7.305 27.985 1.00 95.88 182 GLU A C 1
ATOM 1417 O O . GLU A 1 182 ? -9.352 6.935 29.154 1.00 95.88 182 GLU A O 1
ATOM 1422 N N . GLU A 1 183 ? -10.250 7.917 27.345 1.00 97.31 183 GLU A N 1
ATOM 1423 C CA . GLU A 1 183 ? -11.533 8.259 27.967 1.00 97.31 183 GLU A CA 1
ATOM 1424 C C . GLU A 1 183 ? -12.386 7.019 28.282 1.00 97.31 183 GLU A C 1
ATOM 1426 O O . GLU A 1 183 ? -13.021 6.947 29.336 1.00 97.31 183 GLU A O 1
ATOM 1431 N N . ALA A 1 184 ? -12.400 6.020 27.393 1.00 96.88 184 ALA A N 1
ATOM 1432 C CA . ALA A 1 184 ? -13.244 4.835 27.545 1.00 96.88 184 ALA A CA 1
ATOM 1433 C C . ALA A 1 184 ? -12.657 3.779 28.495 1.00 96.88 184 ALA A C 1
ATOM 1435 O O . ALA A 1 184 ? -13.408 3.055 29.153 1.00 96.88 184 ALA A O 1
ATOM 1436 N N . LEU A 1 185 ? -11.328 3.660 28.591 1.00 96.62 185 LEU A N 1
ATOM 1437 C CA . LEU A 1 185 ? -10.685 2.600 29.374 1.00 96.62 185 LEU A CA 1
ATOM 1438 C C . LEU A 1 185 ? -11.087 2.597 30.868 1.00 96.62 185 LEU A C 1
ATOM 1440 O O . LEU A 1 185 ? -11.368 1.512 31.385 1.00 96.62 185 LEU A O 1
ATOM 1444 N N . PRO A 1 186 ? -11.189 3.744 31.573 1.00 97.69 186 PRO A N 1
ATOM 1445 C CA . PRO A 1 186 ? -11.667 3.789 32.958 1.00 97.69 186 PRO A CA 1
ATOM 1446 C C . PRO A 1 186 ? -13.137 3.378 33.132 1.00 97.69 186 PRO A C 1
ATOM 1448 O O . PRO A 1 186 ? -13.522 2.957 34.224 1.00 97.69 186 PRO A O 1
ATOM 1451 N N . LEU A 1 187 ? -13.955 3.485 32.079 1.00 96.88 187 LEU A N 1
ATOM 1452 C CA . LEU A 1 187 ? -15.378 3.125 32.102 1.00 96.88 187 LEU A CA 1
ATOM 1453 C C . LEU A 1 187 ? -15.595 1.605 32.011 1.00 96.88 187 LEU A C 1
ATOM 1455 O O . LEU A 1 187 ? -16.631 1.095 32.442 1.00 96.88 187 LEU A O 1
ATOM 1459 N N . VAL A 1 188 ? -14.599 0.856 31.527 1.00 96.62 188 VAL A N 1
ATOM 1460 C CA . VAL A 1 188 ? -14.603 -0.612 31.556 1.00 96.62 188 VAL A CA 1
ATOM 1461 C C . VAL A 1 188 ? -14.267 -1.084 32.970 1.00 96.62 188 VAL A C 1
ATOM 1463 O O . VAL A 1 188 ? -13.108 -1.286 33.338 1.00 96.62 188 VAL A O 1
ATOM 1466 N N . THR A 1 189 ? -15.293 -1.232 33.804 1.00 95.12 189 THR A N 1
ATOM 1467 C CA . THR A 1 189 ? -15.115 -1.512 35.237 1.00 95.12 189 THR A CA 1
ATOM 1468 C C . THR A 1 189 ? -14.959 -2.998 35.559 1.00 95.12 189 THR A C 1
ATOM 1470 O O . THR A 1 189 ? -14.241 -3.337 36.505 1.00 95.12 189 THR A O 1
ATOM 1473 N N . ASP A 1 190 ? -15.569 -3.885 34.772 1.00 95.25 190 ASP A N 1
ATOM 1474 C CA . ASP A 1 190 ? -15.570 -5.325 35.018 1.00 95.25 190 ASP A CA 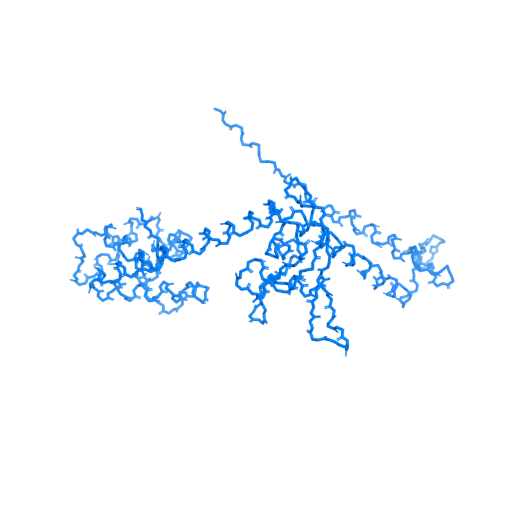1
ATOM 1475 C C . ASP A 1 190 ? -14.291 -6.020 34.515 1.00 95.25 190 ASP A C 1
ATOM 1477 O O . ASP A 1 190 ? -13.653 -5.597 33.547 1.00 95.25 190 ASP A O 1
ATOM 1481 N N . SER A 1 191 ? -13.896 -7.106 35.187 1.00 94.81 191 SER A N 1
ATOM 1482 C CA . SER A 1 191 ? -12.661 -7.829 34.858 1.00 94.81 191 SER A CA 1
ATOM 1483 C C . SER A 1 191 ? -12.690 -8.427 33.453 1.00 94.81 191 SER A C 1
ATOM 1485 O O . SER A 1 191 ? -11.676 -8.374 32.765 1.00 94.81 191 SER A O 1
ATOM 1487 N N . PHE A 1 192 ? -13.840 -8.949 33.010 1.00 96.19 192 PHE A N 1
ATOM 1488 C CA . PHE A 1 192 ? -13.970 -9.597 31.705 1.00 96.19 192 PHE A CA 1
ATOM 1489 C C . PHE A 1 192 ? -13.842 -8.588 30.553 1.00 96.19 192 PHE A C 1
ATOM 1491 O O . PHE A 1 192 ? -13.167 -8.863 29.561 1.00 96.19 192 PHE A O 1
ATOM 1498 N N . GLY A 1 193 ? -14.417 -7.393 30.694 1.00 96.62 193 GLY A N 1
ATOM 1499 C CA . GLY A 1 193 ? -14.251 -6.281 29.763 1.00 96.62 193 GLY A CA 1
ATOM 1500 C C . GLY A 1 193 ? -12.790 -5.844 29.645 1.00 96.62 193 GLY A C 1
ATOM 1501 O O . GLY A 1 193 ? -12.265 -5.763 28.535 1.00 96.62 193 GLY A O 1
ATOM 1502 N N . LYS A 1 194 ? -12.086 -5.646 30.770 1.00 96.38 194 LYS A N 1
ATOM 1503 C CA . LYS A 1 194 ? -10.649 -5.286 30.774 1.00 96.38 194 LYS A CA 1
ATOM 1504 C C . LYS A 1 194 ? -9.792 -6.341 30.079 1.00 96.38 194 LYS A C 1
ATOM 1506 O O . LYS A 1 194 ? -8.910 -6.032 29.280 1.00 96.38 194 LYS A O 1
ATOM 1511 N N . GLU A 1 195 ? -10.087 -7.597 30.365 1.00 96.00 195 GLU A N 1
ATOM 1512 C CA . GLU A 1 195 ? -9.469 -8.759 29.744 1.00 96.00 195 GLU A CA 1
ATOM 1513 C C . GLU A 1 195 ? -9.750 -8.856 28.238 1.00 96.00 195 GLU A C 1
ATOM 1515 O O . GLU A 1 195 ? -8.875 -9.249 27.461 1.00 96.00 195 GLU A O 1
ATOM 1520 N N . THR A 1 196 ? -10.953 -8.472 27.811 1.00 96.56 196 THR A N 1
ATOM 1521 C CA . THR A 1 196 ? -11.332 -8.392 26.397 1.00 96.56 196 THR A CA 1
ATOM 1522 C C . THR A 1 196 ? -10.540 -7.291 25.694 1.00 96.56 196 THR A C 1
ATOM 1524 O O . THR A 1 196 ? -9.967 -7.551 24.639 1.00 96.56 196 THR A O 1
ATOM 1527 N N . VAL A 1 197 ? -10.413 -6.100 26.295 1.00 97.31 197 VAL A N 1
ATOM 1528 C CA . VAL A 1 197 ? -9.593 -4.994 25.760 1.00 97.31 197 VAL A CA 1
ATOM 1529 C C . VAL A 1 197 ? -8.152 -5.446 25.501 1.00 97.31 197 VAL A C 1
ATOM 1531 O O . VAL A 1 197 ? -7.620 -5.228 24.412 1.00 97.31 197 VAL A O 1
ATOM 1534 N N . GLN A 1 198 ? -7.524 -6.121 26.468 1.00 94.88 198 GLN A N 1
ATOM 1535 C CA . GLN A 1 198 ? -6.156 -6.630 26.317 1.00 94.88 198 GLN A CA 1
ATOM 1536 C C . GLN A 1 198 ? -6.033 -7.638 25.168 1.00 94.88 198 GLN A C 1
ATOM 1538 O O . GLN A 1 198 ? -5.097 -7.559 24.372 1.00 94.88 198 GLN A O 1
ATOM 1543 N N . ARG A 1 199 ? -6.991 -8.563 25.047 1.00 94.69 199 ARG A N 1
ATOM 1544 C CA . ARG A 1 199 ? -7.005 -9.578 23.983 1.00 94.69 199 ARG A CA 1
ATOM 1545 C C . ARG A 1 199 ? -7.244 -8.976 22.599 1.00 94.69 199 ARG A C 1
ATOM 1547 O O . ARG A 1 199 ? -6.593 -9.395 21.646 1.00 94.69 199 ARG A O 1
ATOM 1554 N N . VAL A 1 200 ? -8.116 -7.975 22.482 1.00 94.94 200 VAL A N 1
ATOM 1555 C CA . VAL A 1 200 ? -8.322 -7.236 21.226 1.00 94.94 200 VAL A CA 1
ATOM 1556 C C . VAL A 1 200 ? -7.021 -6.567 20.788 1.00 94.94 200 VAL A C 1
ATOM 1558 O O . VAL A 1 200 ? -6.581 -6.776 19.660 1.00 94.94 200 VAL A O 1
ATOM 1561 N N . ARG A 1 201 ? -6.351 -5.844 21.695 1.00 92.56 201 ARG A N 1
ATOM 1562 C CA . ARG A 1 201 ? -5.056 -5.202 21.407 1.00 92.56 201 ARG A CA 1
ATOM 1563 C C . ARG A 1 201 ? -3.979 -6.221 21.034 1.00 92.56 201 ARG A C 1
ATOM 1565 O O . ARG A 1 201 ? -3.176 -5.978 20.133 1.00 92.56 201 ARG A O 1
ATOM 1572 N N . TYR A 1 202 ? -3.979 -7.388 21.678 1.00 90.44 202 TYR A N 1
ATOM 1573 C CA . TYR A 1 202 ? -3.101 -8.497 21.308 1.00 90.44 202 TYR A CA 1
ATOM 1574 C C . TYR A 1 202 ? -3.369 -8.985 19.876 1.00 90.44 202 TYR A C 1
ATOM 1576 O O . TYR A 1 202 ? -2.438 -9.114 19.086 1.00 90.44 202 TYR A O 1
ATOM 1584 N N . VAL A 1 203 ? -4.636 -9.197 19.508 1.00 91.12 203 VAL A N 1
ATOM 1585 C CA . VAL A 1 203 ? -5.021 -9.610 18.149 1.00 91.12 203 VAL A CA 1
ATOM 1586 C C . VAL A 1 203 ? -4.637 -8.568 17.105 1.00 91.12 203 VAL A C 1
ATOM 1588 O O . VAL A 1 203 ? -4.106 -8.949 16.064 1.00 91.12 203 VAL A O 1
ATOM 1591 N N . GLN A 1 204 ? -4.843 -7.281 17.389 1.00 88.12 204 GLN A N 1
ATOM 1592 C CA . GLN A 1 204 ? -4.462 -6.191 16.487 1.00 88.12 204 GLN A CA 1
ATOM 1593 C C . GLN A 1 204 ? -2.943 -6.100 16.285 1.00 88.12 204 GLN A C 1
ATOM 1595 O O . GLN A 1 204 ? -2.497 -5.815 15.182 1.00 88.12 204 GLN A O 1
ATOM 1600 N N . SER A 1 205 ? -2.148 -6.390 17.320 1.00 84.50 205 SER A N 1
ATOM 1601 C CA . SER A 1 205 ? -0.679 -6.359 17.238 1.00 84.50 205 SER A CA 1
ATOM 1602 C C . SER A 1 205 ? -0.046 -7.643 16.682 1.00 84.50 205 SER A C 1
ATOM 1604 O O . SER A 1 205 ? 1.087 -7.595 16.216 1.00 84.50 205 SER A O 1
ATOM 1606 N N . HIS A 1 206 ? -0.745 -8.787 16.719 1.00 81.12 206 HIS A N 1
ATOM 1607 C CA . HIS A 1 206 ? -0.174 -10.105 16.381 1.00 81.12 206 HIS A CA 1
ATOM 1608 C C . HIS A 1 206 ? -0.941 -10.888 15.295 1.00 81.12 206 HIS A C 1
ATOM 1610 O O . HIS A 1 206 ? -0.618 -12.052 15.036 1.00 81.12 206 HIS A O 1
ATOM 1616 N N . GLY A 1 207 ? -1.959 -10.290 14.667 1.00 76.81 207 GLY A N 1
ATOM 1617 C CA . GLY A 1 207 ? -2.645 -10.842 13.493 1.00 76.81 207 GLY A CA 1
ATOM 1618 C C . GLY A 1 207 ? -3.599 -12.012 13.773 1.00 76.81 207 GLY A C 1
ATOM 1619 O O . GLY A 1 207 ? -3.461 -13.078 13.178 1.00 76.81 207 GLY A O 1
ATOM 1620 N N . GLY A 1 208 ? -4.581 -11.841 14.668 1.00 67.19 208 GLY A N 1
ATOM 1621 C CA . GLY A 1 208 ? -5.772 -12.722 14.684 1.00 67.19 208 GLY A CA 1
ATOM 1622 C C . GLY A 1 208 ? -5.623 -14.096 15.351 1.00 67.19 208 GLY A C 1
ATOM 1623 O O . GLY A 1 208 ? -6.367 -15.027 15.043 1.00 67.19 208 GLY A O 1
ATOM 1624 N N . ARG A 1 209 ? -4.670 -14.284 16.270 1.00 71.06 209 ARG A N 1
ATOM 1625 C CA . ARG A 1 209 ? -4.502 -15.577 16.961 1.00 71.06 209 ARG A CA 1
ATOM 1626 C C . ARG A 1 209 ? -5.495 -15.736 18.121 1.00 71.06 209 ARG A C 1
ATOM 1628 O O . ARG A 1 209 ? -5.209 -15.316 19.233 1.00 71.06 209 ARG A O 1
ATOM 1635 N N . TYR A 1 210 ? -6.605 -16.438 17.878 1.00 71.12 210 TYR A N 1
ATOM 1636 C CA . TYR A 1 210 ? -7.617 -16.805 18.892 1.00 71.12 210 TYR A CA 1
ATOM 1637 C C . TYR A 1 210 ? -7.348 -18.148 19.613 1.00 71.12 210 TYR A C 1
ATOM 1639 O O . TYR A 1 210 ? -8.209 -18.673 20.320 1.00 71.12 210 TYR A O 1
ATOM 1647 N N . ARG A 1 211 ? -6.191 -18.788 19.384 1.00 73.25 211 ARG A N 1
ATOM 1648 C CA . ARG A 1 211 ? -5.941 -20.166 19.849 1.00 73.25 211 ARG A CA 1
ATOM 1649 C C . ARG A 1 211 ? -5.742 -20.227 21.364 1.00 73.25 211 ARG A C 1
ATOM 1651 O O . ARG A 1 211 ? -4.924 -19.498 21.911 1.00 73.25 211 ARG A O 1
ATOM 1658 N N . GLY A 1 212 ? -6.430 -21.171 22.008 1.00 82.75 212 GLY A N 1
ATOM 1659 C CA . GLY A 1 212 ? -6.341 -21.399 23.454 1.00 82.75 212 GLY A CA 1
ATOM 1660 C C . GLY A 1 212 ? -7.266 -20.513 24.289 1.00 82.75 212 GLY A C 1
ATOM 1661 O O . GLY A 1 212 ? -7.219 -20.593 25.512 1.00 82.75 212 GLY A O 1
ATOM 1662 N N . TRP A 1 213 ? -8.104 -19.695 23.649 1.00 91.31 213 TRP A N 1
ATOM 1663 C CA . TRP A 1 213 ? -9.144 -18.925 24.324 1.00 91.31 213 TRP A CA 1
ATOM 1664 C C . TRP A 1 213 ? -10.428 -19.744 24.459 1.00 91.31 213 TRP A C 1
ATOM 1666 O O . TRP A 1 213 ? -10.743 -20.606 23.635 1.00 91.31 213 TRP A O 1
ATOM 1676 N N . SER A 1 214 ? -11.175 -19.471 25.520 1.00 93.69 214 SER A N 1
ATOM 1677 C CA . SER A 1 214 ? -12.536 -19.953 25.709 1.00 93.69 214 SER A CA 1
ATOM 1678 C C . SER A 1 214 ? -13.480 -19.354 24.663 1.00 93.69 214 SER A C 1
ATOM 1680 O O . SER A 1 214 ? -13.251 -18.267 24.131 1.00 93.69 214 SER A O 1
ATOM 1682 N N . THR A 1 215 ? -14.606 -20.026 24.414 1.00 94.19 215 THR A N 1
ATOM 1683 C CA . THR A 1 215 ? -15.622 -19.543 23.466 1.00 94.19 215 THR A CA 1
ATOM 1684 C C . THR A 1 215 ? -16.097 -18.126 23.795 1.00 94.19 215 THR A C 1
ATOM 1686 O O . THR A 1 215 ? -16.225 -17.312 22.889 1.00 94.19 215 THR A O 1
ATOM 1689 N N . SER A 1 216 ? -16.322 -17.798 25.073 1.00 94.44 216 SER A N 1
ATOM 1690 C CA . SER A 1 216 ? -16.773 -16.458 25.475 1.00 94.44 216 SER A CA 1
ATOM 1691 C C . SER A 1 216 ? -15.747 -15.372 25.145 1.00 94.44 216 SER A C 1
ATOM 1693 O O . SER A 1 216 ? -16.129 -14.293 24.704 1.00 94.44 216 SER A O 1
ATOM 1695 N N . GLU A 1 217 ? -14.455 -15.653 25.323 1.00 94.69 217 GLU A N 1
ATOM 1696 C CA . GLU A 1 217 ? -13.376 -14.715 24.991 1.00 94.69 217 GLU A CA 1
ATOM 1697 C C . GLU A 1 217 ? -13.260 -14.519 23.476 1.00 94.69 217 GLU A C 1
ATOM 1699 O O . GLU A 1 217 ? -13.179 -13.383 23.013 1.00 94.69 217 GLU A O 1
ATOM 1704 N N . THR A 1 218 ? -13.312 -15.602 22.690 1.00 95.19 218 THR A N 1
ATOM 1705 C CA . THR A 1 218 ? -13.303 -15.516 21.221 1.00 95.19 218 THR A CA 1
ATOM 1706 C C . THR A 1 218 ? -14.479 -14.691 20.705 1.00 95.19 218 THR A C 1
ATOM 1708 O O . THR A 1 218 ? -14.284 -13.814 19.867 1.00 95.19 218 THR A O 1
ATOM 1711 N N . LEU A 1 219 ? -15.684 -14.922 21.237 1.00 96.19 219 LEU A N 1
ATOM 1712 C CA . LEU A 1 219 ? -16.872 -14.150 20.873 1.00 96.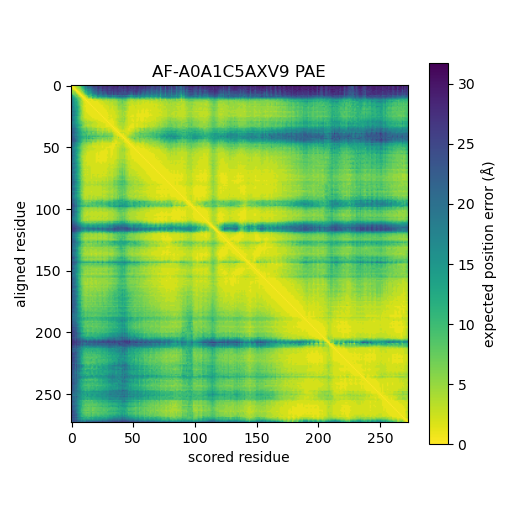19 219 LEU A CA 1
ATOM 1713 C C . LEU A 1 219 ? -16.741 -12.676 21.255 1.00 96.19 219 LEU A C 1
ATOM 1715 O O . LEU A 1 219 ? -17.093 -11.819 20.452 1.00 96.19 219 LEU A O 1
ATOM 1719 N N . ALA A 1 220 ? -16.234 -12.367 22.451 1.00 96.31 220 ALA A N 1
ATOM 1720 C CA . ALA A 1 220 ? -16.085 -10.987 22.904 1.00 96.31 220 ALA A CA 1
ATOM 1721 C C . ALA A 1 220 ? -15.134 -10.197 21.993 1.00 96.31 220 ALA A C 1
ATOM 1723 O O . ALA A 1 220 ? -15.466 -9.095 21.562 1.00 96.31 220 ALA A O 1
ATOM 1724 N N . VAL A 1 221 ? -13.992 -10.788 21.630 1.00 95.81 221 VAL A N 1
ATOM 1725 C CA . VAL A 1 221 ? -13.026 -10.160 20.718 1.00 95.81 221 VAL A CA 1
ATOM 1726 C C . VAL A 1 221 ? -13.608 -10.011 19.310 1.00 95.81 221 VAL A C 1
ATOM 1728 O O . VAL A 1 221 ? -13.507 -8.930 18.735 1.00 95.81 221 VAL A O 1
ATOM 1731 N N . ALA A 1 222 ? -14.273 -11.043 18.779 1.00 95.00 222 ALA A N 1
ATOM 1732 C CA . ALA A 1 222 ? -14.911 -10.982 17.463 1.00 95.00 222 ALA A CA 1
ATOM 1733 C C . ALA A 1 222 ? -16.019 -9.915 17.409 1.00 95.00 222 ALA A C 1
ATOM 1735 O O . ALA A 1 222 ? -16.100 -9.152 16.449 1.00 95.00 222 ALA A O 1
ATOM 1736 N N . LEU A 1 223 ? -16.826 -9.788 18.470 1.00 96.50 223 LEU A N 1
ATOM 1737 C CA . LEU A 1 223 ? -17.821 -8.723 18.589 1.00 96.50 223 LEU A CA 1
ATOM 1738 C C . LEU A 1 223 ? -17.163 -7.347 18.612 1.00 96.50 223 LEU A C 1
ATOM 1740 O O . LEU A 1 223 ? -17.587 -6.471 17.863 1.00 96.50 223 LEU A O 1
ATOM 1744 N N . VAL A 1 224 ? -16.124 -7.140 19.423 1.00 96.38 224 VAL A N 1
ATOM 1745 C CA . VAL A 1 224 ? -15.414 -5.853 19.485 1.00 96.38 224 VAL A CA 1
ATOM 1746 C C . VAL A 1 224 ? -14.817 -5.483 18.126 1.00 96.38 224 VAL A C 1
ATOM 1748 O O . VAL A 1 224 ? -14.981 -4.344 17.695 1.00 96.38 224 VAL A O 1
ATOM 1751 N N . LEU A 1 225 ? -14.209 -6.438 17.421 1.00 94.19 225 LEU A N 1
ATOM 1752 C CA . LEU A 1 225 ? -13.598 -6.231 16.104 1.00 94.19 225 LEU A CA 1
ATOM 1753 C C . LEU A 1 225 ? -14.596 -6.237 14.933 1.00 94.19 225 LEU A C 1
ATOM 1755 O O . LEU A 1 225 ? -14.191 -5.981 13.804 1.00 94.19 225 LEU A O 1
ATOM 1759 N N . ARG A 1 226 ? -15.886 -6.508 15.184 1.00 94.94 226 ARG A N 1
ATOM 1760 C CA . ARG A 1 226 ? -16.926 -6.713 14.153 1.00 94.94 226 ARG A CA 1
ATOM 1761 C C . ARG A 1 226 ? -16.560 -7.817 13.141 1.00 94.94 226 ARG A C 1
ATOM 1763 O O . ARG A 1 226 ? -16.908 -7.742 11.965 1.00 94.94 226 ARG A O 1
ATOM 1770 N N . ASP A 1 227 ? -15.883 -8.859 13.612 1.00 93.31 227 ASP A N 1
ATOM 1771 C C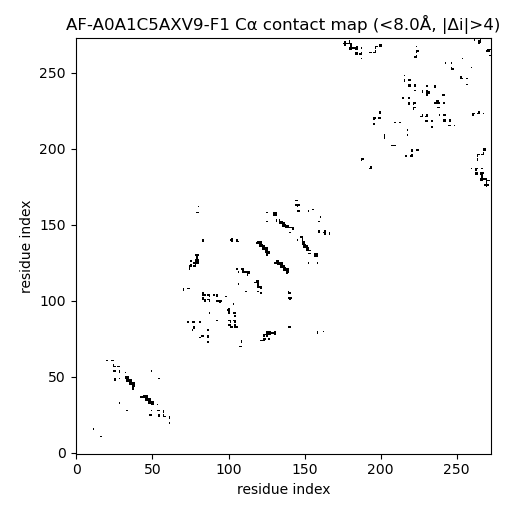A . ASP A 1 227 ? -15.417 -9.994 12.816 1.00 93.31 227 ASP A CA 1
ATOM 1772 C C . ASP A 1 227 ? -16.522 -11.059 12.679 1.00 93.31 227 ASP A C 1
ATOM 1774 O O . ASP A 1 227 ? -16.583 -12.043 13.422 1.00 93.31 227 ASP A O 1
ATOM 1778 N N . ASN A 1 228 ? -17.444 -10.837 11.736 1.00 94.06 228 ASN A N 1
ATOM 1779 C CA . ASN A 1 228 ? -18.568 -11.751 11.494 1.00 94.06 228 ASN A CA 1
ATOM 1780 C C . ASN A 1 228 ? -18.110 -13.139 11.023 1.00 94.06 228 ASN A C 1
ATOM 1782 O O . ASN A 1 228 ? -18.736 -14.135 11.374 1.00 94.06 228 ASN A O 1
ATOM 1786 N N . GLN A 1 229 ? -16.997 -13.218 10.287 1.00 92.25 229 GLN A N 1
ATOM 1787 C CA . GLN A 1 229 ? -16.444 -14.492 9.834 1.00 92.25 229 GLN A CA 1
ATOM 1788 C C . GLN A 1 229 ? -16.002 -15.345 11.026 1.00 92.25 229 GLN A C 1
ATOM 1790 O O . GLN A 1 229 ? -16.284 -16.543 11.078 1.00 92.25 229 GLN A O 1
ATOM 1795 N N . GLN A 1 230 ? -15.350 -14.731 12.016 1.00 92.31 230 GLN A N 1
ATOM 1796 C CA . GLN A 1 230 ? -14.957 -15.434 13.229 1.00 92.31 230 GLN A CA 1
ATOM 1797 C C . GLN A 1 230 ? -16.166 -15.841 14.081 1.00 92.31 230 GLN A C 1
ATOM 1799 O O . GLN A 1 230 ? -16.134 -16.924 14.664 1.00 92.31 230 GLN A O 1
ATOM 1804 N N . LEU A 1 231 ? -17.233 -15.029 14.138 1.00 94.50 231 LEU A N 1
ATOM 1805 C CA . LEU A 1 231 ? -18.488 -15.401 14.814 1.00 94.50 231 LEU A CA 1
ATOM 1806 C C . LEU A 1 231 ? -19.128 -16.647 14.184 1.00 94.50 231 LEU A C 1
ATOM 1808 O O . LEU A 1 231 ? -19.489 -17.586 14.899 1.00 94.50 231 LEU A O 1
ATOM 1812 N N . GLU A 1 232 ? -19.209 -16.687 12.855 1.00 94.19 232 GLU A N 1
ATOM 1813 C CA . GLU A 1 232 ? -19.722 -17.838 12.108 1.00 94.19 232 GLU A CA 1
ATOM 1814 C C . GLU A 1 232 ? -18.845 -19.079 12.316 1.00 94.19 232 GLU A C 1
ATOM 1816 O O . GLU A 1 232 ? -19.363 -20.169 12.569 1.00 94.19 232 GLU A O 1
ATOM 1821 N N . ALA A 1 233 ? -17.517 -18.918 12.300 1.00 92.44 233 ALA A N 1
ATOM 1822 C CA . ALA A 1 233 ? -16.565 -20.010 12.502 1.00 92.44 233 ALA A CA 1
ATOM 1823 C C . ALA A 1 233 ? -16.704 -20.692 13.875 1.00 92.44 233 ALA A C 1
ATOM 1825 O O . ALA A 1 233 ? -16.415 -21.883 14.004 1.00 92.44 233 ALA A O 1
ATOM 1826 N N . VAL A 1 234 ? -17.161 -19.962 14.899 1.00 93.25 234 VAL A N 1
ATOM 1827 C CA . VAL A 1 234 ? -17.445 -20.515 16.236 1.00 93.25 234 VAL A CA 1
ATOM 1828 C C . VAL A 1 234 ? -18.916 -20.895 16.443 1.00 93.25 234 VAL A C 1
ATOM 1830 O O . VAL A 1 234 ? -19.290 -21.300 17.544 1.00 93.25 234 VAL A O 1
ATOM 1833 N N . GLY A 1 235 ? -19.736 -20.819 15.390 1.00 96.00 235 GLY A N 1
ATOM 1834 C CA . GLY A 1 235 ? -21.095 -21.358 15.347 1.00 96.00 235 GLY A CA 1
ATOM 1835 C C . GLY A 1 235 ? -22.209 -20.393 15.753 1.00 96.00 235 GLY A C 1
ATOM 1836 O O . GLY A 1 235 ? -23.267 -20.862 16.165 1.00 96.00 235 GLY A O 1
ATOM 1837 N N . TYR A 1 236 ? -21.999 -19.075 15.665 1.00 96.06 236 TYR A N 1
ATOM 1838 C CA . TYR A 1 236 ? -23.008 -18.074 16.034 1.00 96.06 236 TYR A CA 1
ATOM 1839 C C . TYR A 1 236 ? -23.507 -17.335 14.798 1.00 96.06 236 TYR A C 1
ATOM 1841 O O . TYR A 1 236 ? -22.719 -16.782 14.036 1.00 96.06 236 TYR A O 1
ATOM 1849 N N . ALA A 1 237 ? -24.829 -17.300 14.621 1.00 92.50 237 ALA A N 1
ATOM 1850 C CA . ALA A 1 237 ? -25.456 -16.755 13.417 1.00 92.50 237 ALA A CA 1
ATOM 1851 C C . ALA A 1 237 ? -25.627 -15.228 13.456 1.00 92.50 237 ALA A C 1
ATOM 1853 O O . ALA A 1 237 ? -25.943 -14.614 12.438 1.00 92.50 237 ALA A O 1
ATOM 1854 N N . SER A 1 238 ? -25.481 -14.598 14.629 1.00 96.38 238 SER A N 1
ATOM 1855 C CA . SER A 1 238 ? -25.620 -13.146 14.767 1.00 96.38 238 SER A CA 1
ATOM 1856 C C . SER A 1 238 ? -24.810 -12.562 15.931 1.00 96.38 238 SER A C 1
ATOM 1858 O O . SER A 1 238 ? -24.634 -13.226 16.962 1.00 96.38 238 SER A O 1
ATOM 1860 N N . PRO A 1 239 ? -24.414 -11.276 15.845 1.00 96.19 239 PRO A N 1
ATOM 1861 C CA . PRO A 1 239 ? -23.796 -10.562 16.960 1.00 96.19 239 PRO A CA 1
ATOM 1862 C C . PRO A 1 239 ? -24.658 -10.538 18.231 1.00 96.19 239 PRO A C 1
ATOM 1864 O O . PRO A 1 239 ? -24.139 -10.656 19.339 1.00 96.19 239 PRO A O 1
ATOM 1867 N N . GLN A 1 240 ? -25.988 -10.433 18.101 1.00 96.56 240 GLN A N 1
ATOM 1868 C CA . GLN A 1 240 ? -26.884 -10.393 19.265 1.00 96.56 240 GLN A CA 1
ATOM 1869 C C . GLN A 1 240 ? -26.954 -11.736 20.002 1.00 96.56 240 GLN A C 1
ATOM 1871 O O . GLN A 1 240 ? -27.138 -11.770 21.220 1.00 96.56 240 GLN A O 1
ATOM 1876 N N . GLU A 1 241 ? -26.843 -12.850 19.278 1.00 96.50 241 GLU A N 1
ATOM 1877 C CA . GLU A 1 241 ? -26.786 -14.185 19.872 1.00 96.50 241 GLU A CA 1
ATOM 1878 C C . GLU A 1 241 ? -25.475 -14.402 20.632 1.00 96.50 241 GLU A C 1
ATOM 1880 O O . GLU A 1 241 ? -25.501 -14.816 21.794 1.00 96.50 241 GLU A O 1
ATOM 1885 N N . ALA A 1 242 ? -24.350 -14.039 20.013 1.00 97.00 242 ALA A N 1
ATOM 1886 C CA . ALA A 1 242 ? -23.039 -14.066 20.652 1.00 97.00 242 ALA A CA 1
ATOM 1887 C C . ALA A 1 242 ? -23.007 -13.194 21.918 1.00 97.00 242 ALA A C 1
ATOM 1889 O O . ALA A 1 242 ? -22.559 -13.646 22.972 1.00 97.00 242 ALA A O 1
ATOM 1890 N N . LEU A 1 243 ? -23.560 -11.977 21.853 1.00 97.06 243 LEU A N 1
ATOM 1891 C CA . LEU A 1 243 ? -23.623 -11.078 23.003 1.00 97.06 243 LEU A CA 1
ATOM 1892 C C . LEU A 1 243 ? -24.459 -11.680 24.140 1.00 97.06 243 LEU A C 1
ATOM 1894 O O . LEU A 1 243 ? -23.988 -11.737 25.274 1.00 97.06 243 LEU A O 1
ATOM 1898 N N . ARG A 1 244 ? -25.653 -12.219 23.848 1.00 96.19 244 ARG A N 1
ATOM 1899 C CA . ARG A 1 244 ? -26.480 -12.916 24.854 1.00 96.19 244 ARG A CA 1
ATOM 1900 C C . ARG A 1 244 ? -25.728 -14.060 25.528 1.00 96.19 244 ARG A C 1
ATOM 1902 O O . ARG A 1 244 ? -25.833 -14.213 26.744 1.00 96.19 244 ARG A O 1
ATOM 1909 N N . ARG A 1 245 ? -24.959 -14.840 24.763 1.00 96.62 245 ARG A N 1
ATOM 1910 C CA . ARG A 1 245 ? -24.162 -15.951 25.295 1.00 96.62 245 ARG A CA 1
ATOM 1911 C C . ARG A 1 245 ? -23.068 -15.492 26.256 1.00 96.62 245 ARG A C 1
ATOM 1913 O O . ARG A 1 245 ? -22.804 -16.189 27.241 1.00 96.62 245 ARG A O 1
ATOM 1920 N N . ILE A 1 246 ? -22.411 -14.373 25.960 1.00 96.38 246 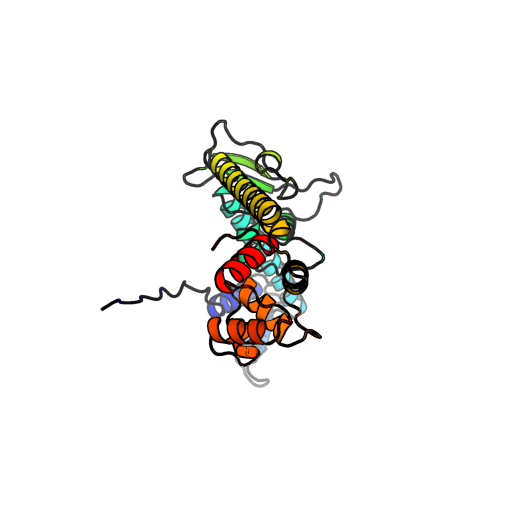ILE A N 1
ATOM 1921 C CA . ILE A 1 246 ? -21.398 -13.789 26.845 1.00 96.38 246 ILE A CA 1
ATOM 1922 C C . ILE A 1 246 ? -22.075 -13.311 28.129 1.00 96.38 246 ILE A C 1
ATOM 1924 O O . ILE A 1 246 ? -21.658 -13.711 29.214 1.00 96.38 246 ILE A O 1
ATOM 1928 N N . MET A 1 247 ? -23.165 -12.543 28.009 1.00 96.12 247 MET A N 1
ATOM 1929 C CA . MET A 1 247 ? -23.891 -11.994 29.160 1.00 96.12 247 MET A CA 1
ATOM 1930 C C . MET A 1 247 ? -24.394 -13.090 30.103 1.00 96.12 247 MET A C 1
ATOM 1932 O O . MET A 1 247 ? -24.262 -12.963 31.316 1.00 96.12 247 MET A O 1
ATOM 1936 N N . SER A 1 248 ? -24.906 -14.206 29.572 1.00 94.19 248 SER A N 1
ATOM 1937 C CA . SER A 1 248 ? -25.364 -15.328 30.403 1.00 94.19 248 SER A CA 1
ATOM 1938 C C . SER A 1 248 ? -24.233 -16.051 31.143 1.00 94.19 248 SER A C 1
ATOM 1940 O O . SER A 1 248 ? -24.502 -16.817 32.062 1.00 94.19 248 SER A O 1
ATOM 1942 N N . GLY A 1 249 ? -22.982 -15.884 30.701 1.00 92.06 249 GLY A N 1
ATOM 1943 C CA . GLY A 1 249 ? -21.800 -16.484 31.320 1.00 92.06 249 GLY A CA 1
ATOM 1944 C C . GLY A 1 249 ? -21.100 -15.586 32.340 1.00 92.06 249 GLY A C 1
ATOM 1945 O O . GLY A 1 249 ? -20.177 -16.049 33.005 1.00 92.06 249 GLY A O 1
ATOM 1946 N N . MET A 1 250 ? -21.503 -14.320 32.459 1.00 92.12 250 MET A N 1
ATOM 1947 C CA . MET A 1 250 ? -20.921 -13.379 33.412 1.00 92.12 250 MET A CA 1
ATOM 1948 C C . MET A 1 250 ? -21.533 -13.560 34.800 1.00 92.12 250 MET A C 1
ATOM 1950 O O . MET A 1 250 ? -22.750 -13.648 34.943 1.00 92.12 250 MET A O 1
ATOM 1954 N N . SER A 1 251 ? -20.695 -13.529 35.838 1.00 91.56 251 SER A N 1
ATOM 1955 C CA . SER A 1 251 ? -21.166 -13.545 37.230 1.00 91.56 251 SER A CA 1
ATOM 1956 C C . SER A 1 251 ? -21.990 -12.302 37.582 1.00 91.56 251 SER A C 1
ATOM 1958 O O . SER A 1 251 ? -22.934 -12.388 38.362 1.00 91.56 251 SER A O 1
ATOM 1960 N N . THR A 1 252 ? -21.644 -11.158 36.984 1.00 91.44 252 THR A N 1
ATOM 1961 C CA . THR A 1 252 ? -22.322 -9.871 37.183 1.00 91.44 252 THR A CA 1
ATOM 1962 C C . THR A 1 252 ? -22.488 -9.186 35.825 1.00 91.44 252 THR A C 1
ATOM 1964 O O . THR A 1 252 ? -21.650 -8.360 35.461 1.00 91.44 252 THR A O 1
ATOM 1967 N N . PRO A 1 253 ? -23.503 -9.559 35.027 1.00 92.81 253 PRO A N 1
ATOM 1968 C CA . PRO A 1 253 ? -23.680 -8.982 33.701 1.00 92.81 253 PRO A CA 1
ATOM 1969 C C . PRO A 1 253 ? -24.020 -7.481 33.781 1.00 92.81 253 PRO A C 1
ATOM 1971 O O . PRO A 1 253 ? -24.741 -7.065 34.698 1.00 92.81 253 PRO A O 1
ATOM 1974 N N . PRO A 1 254 ? -23.531 -6.657 32.835 1.00 94.06 254 PRO A N 1
ATOM 1975 C CA . PRO A 1 254 ? -23.902 -5.250 32.731 1.00 94.06 254 PRO A CA 1
ATOM 1976 C C . PRO A 1 254 ? -25.407 -5.097 32.481 1.00 94.06 254 PRO A C 1
ATOM 1978 O O . PRO A 1 254 ? -26.045 -5.939 31.846 1.00 94.06 254 PRO A O 1
ATOM 1981 N N . ARG A 1 255 ? -25.981 -3.994 32.978 1.00 94.06 255 ARG A N 1
ATOM 1982 C CA . ARG A 1 255 ? -27.412 -3.688 32.797 1.00 94.06 255 ARG A CA 1
ATOM 1983 C C . ARG A 1 255 ? -27.762 -3.390 31.344 1.00 94.06 255 ARG A C 1
ATOM 1985 O O . ARG A 1 255 ? -28.843 -3.766 30.905 1.00 94.06 255 ARG A O 1
ATOM 1992 N N . ASP A 1 256 ? -26.844 -2.744 30.633 1.00 96.56 256 ASP A N 1
ATOM 1993 C CA . ASP A 1 256 ? -26.936 -2.490 29.203 1.00 96.56 256 ASP A CA 1
ATOM 1994 C C . ASP A 1 256 ? -25.766 -3.190 28.485 1.00 96.56 256 ASP A C 1
ATOM 1996 O O . ASP A 1 256 ? -24.638 -2.690 28.478 1.00 96.56 256 ASP A O 1
ATOM 2000 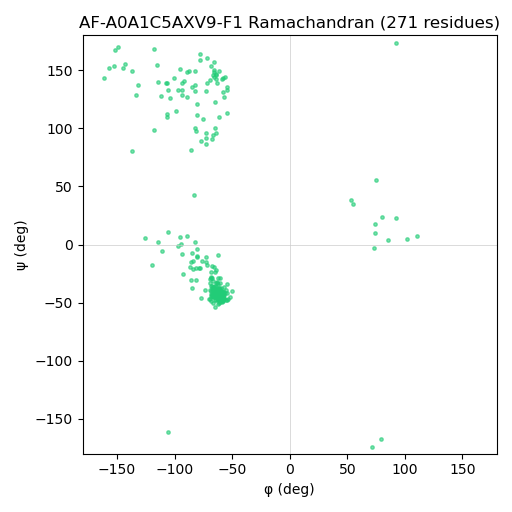N N . PRO A 1 257 ? -26.002 -4.386 27.912 1.00 95.56 257 PRO A N 1
ATOM 2001 C CA . PRO A 1 257 ? -24.987 -5.113 27.156 1.00 95.56 257 PRO A CA 1
ATOM 2002 C C . PRO A 1 257 ? -24.484 -4.379 25.909 1.00 95.56 257 PRO A C 1
ATOM 2004 O O . PRO A 1 257 ? -23.356 -4.629 25.483 1.00 95.56 257 PRO A O 1
ATOM 2007 N N . ALA A 1 258 ? -25.312 -3.529 25.294 1.00 95.69 258 ALA A N 1
ATOM 2008 C CA . ALA A 1 258 ? -24.941 -2.804 24.085 1.00 95.69 258 ALA A CA 1
ATOM 2009 C C . ALA A 1 258 ? -24.021 -1.631 24.429 1.00 95.69 258 ALA A C 1
ATOM 2011 O O . ALA A 1 258 ? -22.964 -1.497 23.816 1.00 95.69 258 ALA A O 1
ATOM 2012 N N . GLU A 1 259 ? -24.375 -0.856 25.458 1.00 96.56 259 GLU A N 1
ATOM 2013 C CA . GLU A 1 259 ? -23.516 0.202 26.000 1.00 96.56 259 GLU A CA 1
ATOM 2014 C C . GLU A 1 259 ? -22.180 -0.376 26.483 1.00 96.56 259 GLU A C 1
ATOM 2016 O O . GLU A 1 259 ? -21.122 0.118 26.103 1.00 96.56 259 GLU A O 1
ATOM 2021 N N . TRP A 1 260 ? -22.213 -1.491 27.225 1.00 96.62 260 TRP A N 1
ATOM 2022 C CA . TRP A 1 260 ? -21.001 -2.194 27.653 1.00 96.62 260 TRP A CA 1
ATOM 2023 C C . TRP A 1 260 ? -20.102 -2.576 26.472 1.00 96.62 260 TRP A C 1
ATOM 2025 O O . TRP A 1 260 ? -18.899 -2.311 26.500 1.00 96.62 260 TRP A O 1
ATOM 2035 N N . LEU A 1 261 ? -20.669 -3.170 25.415 1.00 96.94 261 LEU A N 1
ATOM 2036 C CA . LEU A 1 261 ? -19.897 -3.573 24.239 1.00 96.94 261 LEU A CA 1
ATOM 2037 C C . LEU A 1 261 ? -19.297 -2.358 23.516 1.00 96.94 261 LEU A C 1
ATOM 2039 O O . LEU A 1 261 ? -18.138 -2.421 23.102 1.00 96.94 261 LEU A O 1
ATOM 2043 N N . ALA A 1 262 ? -20.050 -1.261 23.400 1.00 96.81 262 ALA A N 1
ATOM 2044 C CA . ALA A 1 262 ? -19.571 -0.013 22.815 1.00 96.81 262 ALA A CA 1
ATOM 2045 C C . ALA A 1 262 ? -18.410 0.580 23.632 1.00 96.81 262 ALA A C 1
ATOM 2047 O O . ALA A 1 262 ? -17.378 0.935 23.064 1.00 96.81 262 ALA A O 1
ATOM 2048 N N . THR A 1 263 ? -18.510 0.601 24.968 1.00 97.69 263 THR A N 1
ATOM 2049 C CA . THR A 1 263 ? -17.423 1.055 25.853 1.00 97.69 263 THR A CA 1
ATOM 2050 C C . THR A 1 263 ? -16.174 0.184 25.709 1.00 97.69 263 THR A C 1
ATOM 2052 O O . THR A 1 263 ? -15.068 0.705 25.565 1.00 97.69 263 THR A O 1
ATOM 2055 N N . VAL A 1 264 ? -16.329 -1.146 25.703 1.00 97.38 264 VAL A N 1
ATOM 2056 C CA . VAL A 1 264 ? -15.204 -2.077 25.519 1.00 97.38 264 VAL A CA 1
ATOM 2057 C C . VAL A 1 264 ? -14.560 -1.885 24.144 1.00 97.38 264 VAL A C 1
ATOM 2059 O O . VAL A 1 264 ? -13.332 -1.887 24.041 1.00 97.38 264 VAL A O 1
ATOM 2062 N N . ARG A 1 265 ? -15.352 -1.668 23.086 1.00 97.25 265 ARG A N 1
ATOM 2063 C CA . ARG A 1 265 ? -14.834 -1.384 21.742 1.00 97.25 265 ARG A CA 1
ATOM 2064 C C . ARG A 1 265 ? -14.069 -0.069 21.686 1.00 97.25 265 ARG A C 1
ATOM 2066 O O . ARG A 1 265 ? -12.952 -0.067 21.163 1.00 97.25 265 ARG A O 1
ATOM 2073 N N . ALA A 1 266 ? -14.622 1.005 22.242 1.00 96.81 266 ALA A N 1
ATOM 2074 C CA . ALA A 1 266 ? -13.960 2.303 22.311 1.00 96.81 266 ALA A CA 1
ATOM 2075 C C . ALA A 1 266 ? -12.619 2.197 23.052 1.00 96.81 266 ALA A C 1
ATOM 2077 O O . ALA A 1 266 ? -11.585 2.588 22.512 1.00 96.81 266 ALA A O 1
ATOM 2078 N N . ALA A 1 267 ? -12.599 1.540 24.216 1.00 96.94 267 ALA A N 1
ATOM 2079 C CA . ALA A 1 267 ? -11.385 1.320 25.002 1.00 96.94 267 ALA A CA 1
ATOM 2080 C C . ALA A 1 267 ? -10.332 0.461 24.276 1.00 96.94 267 ALA A C 1
ATOM 2082 O O . ALA A 1 267 ? -9.124 0.642 24.464 1.00 96.94 267 ALA A O 1
ATOM 2083 N N . ALA A 1 268 ? -10.770 -0.498 23.459 1.00 95.69 268 ALA A N 1
ATOM 2084 C CA . ALA A 1 268 ? -9.879 -1.415 22.760 1.00 95.69 268 ALA A CA 1
ATOM 2085 C C . ALA A 1 268 ? -9.325 -0.864 21.443 1.00 95.69 268 ALA A C 1
ATOM 2087 O O . ALA A 1 268 ? -8.176 -1.147 21.119 1.00 95.69 268 ALA A O 1
ATOM 2088 N N . THR A 1 269 ? -10.133 -0.116 20.689 1.00 94.44 269 THR A N 1
ATOM 2089 C CA . THR A 1 269 ? -9.854 0.215 19.280 1.00 94.44 269 THR A CA 1
ATOM 2090 C C . THR A 1 269 ? -9.727 1.712 19.000 1.00 94.44 269 THR A C 1
ATOM 2092 O O . THR A 1 269 ? -9.203 2.085 17.943 1.00 94.44 269 THR A O 1
ATOM 2095 N N . GLY A 1 270 ? -10.216 2.555 19.918 1.00 91.69 270 GLY A N 1
ATOM 2096 C CA . GLY A 1 270 ? -10.361 3.997 19.723 1.00 91.69 270 GLY A CA 1
ATOM 2097 C C . GLY A 1 270 ? -11.518 4.388 18.804 1.00 91.69 270 GLY A C 1
ATOM 2098 O O . GLY A 1 270 ? -11.603 5.542 18.405 1.00 91.69 270 GLY A O 1
ATOM 2099 N N . LEU A 1 271 ? -12.386 3.440 18.434 1.00 89.06 271 LEU A N 1
ATOM 2100 C CA . LEU A 1 271 ? -13.544 3.683 17.575 1.00 89.06 271 LEU A CA 1
ATOM 2101 C C . LEU A 1 271 ? -14.808 3.871 18.419 1.00 89.06 271 LEU A C 1
ATOM 2103 O O . LEU A 1 271 ? -15.082 3.062 19.308 1.00 89.06 271 LEU A O 1
ATOM 2107 N N . GLN A 1 272 ? -15.581 4.912 18.109 1.00 82.25 272 GLN A N 1
ATOM 2108 C CA . GLN A 1 272 ? -16.934 5.109 18.634 1.00 82.25 272 GLN A CA 1
ATOM 2109 C C . GLN A 1 272 ? -17.962 4.428 17.718 1.00 82.25 272 GLN A C 1
ATOM 2111 O O . GLN A 1 272 ? -17.735 4.303 16.511 1.00 82.25 272 GLN A O 1
ATOM 2116 N N . ASP A 1 273 ? -19.058 3.957 18.313 1.00 68.31 273 ASP A N 1
ATOM 2117 C CA . ASP A 1 273 ? -20.185 3.323 17.614 1.00 68.31 273 ASP A CA 1
ATOM 2118 C C . ASP A 1 273 ? -21.266 4.319 17.190 1.00 68.31 273 ASP A C 1
ATOM 2120 O O . ASP A 1 273 ? -21.485 5.309 17.926 1.00 68.31 273 ASP A O 1
#

Organism: NCBI:txid47853

Sequence (273 aa):
MSTNSSTTEPTVDMIAVRQLVDRAVKAAVPAHQMTTRKIRPESDYGFPEPQPLAGLQAALAVTRLAQNQAYAFAKGLRGEGSSWDEIADLLEIEWSADYVQRERAFELVAGPVSSYGYDRYVFFTCGGSRGCGQRITDRGPFNGYPSDNEDGHAEGCRRLAAEVEAYQRAQDELEHRERVMEEALPLVTDSFGKETVQRVRYVQSHGGRYRGWSTSETLAVALVLRDNQQLEAVGYASPQEALRRIMSGMSTPPRDPAEWLATVRAAATGLQD